Protein 4FZX (pdb70)

Foldseek 3Di:
DKEKDFQALDQQAWTQKIKIWDQDPLDTHDIIFGAQTPDHRHPVSCQQPDHNVSVPGHHLVVPVVVVPDDQEYEYAPVVRVCNHHDHPHQYDHLCLVCVLPPPQDRDLVLLVVVVFDFDADPPHDHNHTSRSNRSVSSSVSVSVSPPDDSVVSVSRD/DKEKFFQALDQQAWTQKIKIWDADPNDTHDIIFGAQTPDHRHPVSVQQPDHNVSVPGYHLVVPVCVVPDDQEYEYAPVVRVCNHHDHHHQYDHLLLCCVVPPPQDRDLVLLVVVVWDDDADPPGDPNHTRRSNVSVSRSVSVSVVVPDDRVVSVSRD

Organism: Escherichia coli (strain K12) (NCBI:txid83333)

GO terms:
  GO:0008408 3'-5' exonuclease activity (F, IDA)
  GO:0006298 mismatch repair (P, IDA)

Secondary structure (DSSP, 8-state):
-EEEEEEESSTT--EEEEEEEEEETTEEE---EE---SSPPPS----S------TTSPPHHHHGGGG---SEEEETTHHHHHHHS----EEEE--HHHHHSTT------HHHHTT----PPTT--TTSHHHHHHHHHHHHHH---S---S---TTT-/-EEEEEEESSTT--EEEEEEEEEETTEEE---EE-B-SSPPPS----S------TTSPBHHHHGGGG-S-SEEEETTHHHHHHHS----EEEE--HHHHHSTTS-----HHHHTT---PPPTT--TTSHHHHHHHHHHHHHH---S---S---TTT-

B-factor: mean 25.15, std 16.25, range [4.95, 95.32]

Structure (mmCIF, N/CA/C/O backbone):
data_4FZX
#
_entry.id   4FZX
#
_cell.length_a   33.475
_cell.length_b   107.927
_cell.length_c   117.124
_cell.angle_alpha   90.00
_cell.angle_beta   90.00
_cell.angle_gamma   90.00
#
_symmetry.space_group_name_H-M   'P 21 21 21'
#
loop_
_entity.id
_entity.type
_entity.pdbx_description
1 polymer "DNA (5'-D(P*GP*TP*CP*AP*TP*TP*GP*TP*GP*GP*AP*TP*CP*CP*GP*AP*G)-3')"
2 polymer "DNA (5'-D(P*CP*GP*GP*AP*TP*CP*CP*AP*CP*AP*AP*TP*GP*AP*CP*CP*T)-3')"
3 polymer 'Exodeoxyribonuclease 10'
4 non-polymer 'SODIUM ION'
5 water water
#
loop_
_atom_site.group_PDB
_atom_site.id
_atom_site.type_symbol
_atom_site.label_atom_id
_atom_site.label_alt_id
_atom_site.label_comp_id
_atom_site.label_asym_id
_atom_site.label_entity_id
_atom_site.label_seq_id
_atom_site.pdbx_PDB_ins_code
_atom_site.Cartn_x
_atom_site.Cartn_y
_atom_site.Cartn_z
_atom_site.occupancy
_atom_site.B_iso_or_equiv
_atom_site.auth_seq_id
_atom_site.auth_comp_id
_atom_site.auth_asym_id
_atom_site.auth_atom_id
_atom_site.pdbx_PDB_model_num
ATOM 706 N N . LEU C 3 2 ? -22.624 13.867 -21.544 1.00 20.86 2 LEU C N 1
ATOM 707 C CA . LEU C 3 2 ? -21.842 14.162 -20.361 1.00 18.23 2 LEU C CA 1
ATOM 708 C C . LEU C 3 2 ? -20.991 15.396 -20.598 1.00 16.40 2 LEU C C 1
ATOM 709 O O . LEU C 3 2 ? -20.386 15.549 -21.662 1.00 16.61 2 LEU C O 1
ATOM 714 N N . ARG C 3 3 ? -21.020 16.319 -19.651 1.00 13.01 3 ARG C N 1
ATOM 715 C CA . ARG C 3 3 ? -20.215 17.518 -19.767 1.00 12.84 3 ARG C CA 1
ATOM 716 C C . ARG C 3 3 ? -18.928 17.386 -18.951 1.00 11.99 3 ARG C C 1
ATOM 717 O O . ARG C 3 3 ? -18.970 17.226 -17.737 1.00 10.10 3 ARG C O 1
ATOM 725 N N . ILE C 3 4 ? -17.799 17.355 -19.647 1.00 10.53 4 ILE C N 1
ATOM 726 C CA . ILE C 3 4 ? -16.514 17.266 -18.990 1.00 12.12 4 ILE C CA 1
ATOM 727 C C . ILE C 3 4 ? -16.098 18.671 -18.611 1.00 12.45 4 ILE C C 1
ATOM 728 O O . ILE C 3 4 ? -16.226 19.585 -19.419 1.00 12.71 4 ILE C O 1
ATOM 733 N N . ILE C 3 5 ? -15.676 18.841 -17.357 1.00 13.19 5 ILE C N 1
ATOM 734 C CA . ILE C 3 5 ? -15.298 20.144 -16.804 1.00 14.26 5 ILE C CA 1
ATOM 735 C C . ILE C 3 5 ? -13.848 20.097 -16.325 1.00 13.82 5 ILE C C 1
ATOM 736 O O . ILE C 3 5 ? -13.420 19.117 -15.713 1.00 11.31 5 ILE C O 1
ATOM 741 N N . ASP C 3 6 ? -13.118 21.188 -16.540 1.00 14.23 6 ASP C N 1
ATOM 742 C CA . ASP C 3 6 ? -11.840 21.388 -15.871 1.00 14.48 6 ASP C CA 1
ATOM 743 C C . ASP C 3 6 ? -11.661 22.833 -15.435 1.00 15.04 6 ASP C C 1
ATOM 744 O O . ASP C 3 6 ? -12.127 23.759 -16.100 1.00 14.54 6 ASP C O 1
ATOM 749 N N . THR C 3 7 ? -10.895 23.001 -14.362 1.00 14.28 7 THR C N 1
ATOM 750 C CA . THR C 3 7 ? -10.705 24.277 -13.695 1.00 15.07 7 THR C CA 1
ATOM 751 C C . THR C 3 7 ? -9.213 24.404 -13.340 1.00 12.72 7 THR C C 1
ATOM 752 O O . THR C 3 7 ? -8.663 23.545 -12.683 1.00 13.28 7 THR C O 1
ATOM 756 N N . GLU C 3 8 ? -8.562 25.471 -13.767 1.00 11.55 8 GLU C N 1
ATOM 757 C CA . GLU C 3 8 ? -7.265 25.814 -13.204 1.00 10.79 8 GLU C CA 1
ATOM 758 C C . GLU C 3 8 ? -7.446 26.922 -12.171 1.00 9.96 8 GLU C C 1
ATOM 759 O O . GLU C 3 8 ? -8.317 27.773 -12.322 1.00 9.96 8 GLU C O 1
ATOM 765 N N . THR C 3 9 ? -6.619 26.895 -11.127 1.00 9.03 9 THR C N 1
ATOM 766 C CA . THR C 3 9 ? -6.886 27.609 -9.882 1.00 7.98 9 THR C CA 1
ATOM 767 C C . THR C 3 9 ? -5.638 28.330 -9.367 1.00 8.88 9 THR C C 1
ATOM 768 O O . THR C 3 9 ? -4.529 28.123 -9.853 1.00 7.94 9 THR C O 1
ATOM 772 N N . CYS C 3 10 ? -5.833 29.181 -8.372 1.00 9.97 10 CYS C N 1
ATOM 773 C CA . CYS C 3 10 ? -4.734 29.856 -7.705 1.00 10.65 10 CYS C CA 1
ATOM 774 C C . CYS C 3 10 ? -3.938 28.927 -6.809 1.00 10.99 10 CYS C C 1
ATOM 775 O O . CYS C 3 10 ? -2.909 29.309 -6.267 1.00 13.25 10 CYS C O 1
ATOM 778 N N . GLY C 3 11 ? -4.414 27.707 -6.642 1.00 12.48 11 GLY C N 1
ATOM 779 C CA . GLY C 3 11 ? -3.816 26.786 -5.684 1.00 11.38 11 GLY C CA 1
ATOM 780 C C . GLY C 3 11 ? -4.865 25.790 -5.257 1.00 12.16 11 GLY C C 1
ATOM 781 O O . GLY C 3 11 ? -5.939 25.727 -5.843 1.00 12.00 11 GLY C O 1
ATOM 782 N N . LEU C 3 12 ? -4.542 24.988 -4.253 1.00 13.03 12 LEU C N 1
ATOM 783 C CA . LEU C 3 12 ? -5.327 23.814 -3.938 1.00 14.64 12 LEU C CA 1
ATOM 784 C C . LEU C 3 12 ? -6.533 24.141 -3.074 1.00 15.54 12 LEU C C 1
ATOM 785 O O . LEU C 3 12 ? -7.474 23.348 -2.997 1.00 16.52 12 LEU C O 1
ATOM 790 N N . GLN C 3 13 ? -6.523 25.327 -2.465 1.00 16.03 13 GLN C N 1
ATOM 791 C CA . GLN C 3 13 ? -7.699 25.837 -1.771 1.00 17.66 13 GLN C CA 1
ATOM 792 C C . GLN C 3 13 ? -8.708 26.543 -2.684 1.00 16.71 13 GLN C C 1
ATOM 793 O O . GLN C 3 13 ? -9.818 26.849 -2.261 1.00 15.43 13 GLN C O 1
ATOM 799 N N . GLY C 3 14 ? -8.332 26.789 -3.935 1.00 15.21 14 GLY C N 1
ATOM 800 C CA . GLY C 3 14 ? -9.258 27.412 -4.885 1.00 14.20 14 GLY C CA 1
ATOM 801 C C . GLY C 3 14 ? -8.841 28.787 -5.390 1.00 14.04 14 GLY C C 1
ATOM 802 O O . GLY C 3 14 ? -7.648 29.127 -5.423 1.00 12.89 14 GLY C O 1
ATOM 803 N N . GLY C 3 15 ? -9.830 29.578 -5.803 1.00 13.06 15 GLY C N 1
ATOM 804 C CA . GLY C 3 15 ? -9.576 30.726 -6.666 1.00 12.00 15 GLY C CA 1
ATOM 805 C C . GLY C 3 15 ? -9.404 30.281 -8.110 1.00 11.41 15 GLY C C 1
ATOM 806 O O . GLY C 3 15 ? -8.518 29.493 -8.421 1.00 12.09 15 GLY C O 1
ATOM 807 N N . ILE C 3 16 ? -10.261 30.782 -8.987 1.00 10.48 16 ILE C N 1
ATOM 808 C CA . ILE C 3 16 ? -10.391 30.245 -10.330 1.00 10.40 16 ILE C CA 1
ATOM 809 C C . ILE C 3 16 ? -9.749 31.189 -11.320 1.00 10.81 16 ILE C C 1
ATOM 810 O O . ILE C 3 16 ? -10.064 32.390 -11.327 1.00 9.91 16 ILE C O 1
ATOM 815 N N . VAL C 3 17 ? -8.858 30.659 -12.159 1.00 8.54 17 VAL C N 1
ATOM 816 C CA . VAL C 3 17 ? -8.229 31.470 -13.201 1.00 8.03 17 VAL C CA 1
ATOM 817 C C . VAL C 3 17 ? -8.633 31.026 -14.591 1.00 8.49 17 VAL C C 1
ATOM 818 O O . VAL C 3 17 ? -8.525 31.795 -15.549 1.00 9.72 17 VAL C O 1
ATOM 822 N N . GLU C 3 18 ? -9.121 29.794 -14.702 1.00 8.08 18 GLU C N 1
ATOM 823 C CA . GLU C 3 18 ? -9.651 29.298 -15.968 1.00 8.14 18 GLU C CA 1
ATOM 824 C C . GLU C 3 18 ? -10.693 28.199 -15.727 1.00 8.37 18 GLU C C 1
ATOM 825 O O . GLU C 3 18 ? -10.537 27.361 -14.850 1.00 7.83 18 GLU C O 1
ATOM 831 N N . ILE C 3 19 ? -11.708 28.156 -16.576 1.00 9.31 19 ILE C N 1
ATOM 832 C CA . ILE C 3 19 ? -12.608 27.024 -16.611 1.00 10.29 19 ILE C CA 1
ATOM 833 C C . ILE C 3 19 ? -12.906 26.674 -18.061 1.00 11.45 19 ILE C C 1
ATOM 834 O O . ILE C 3 19 ? -12.859 27.545 -18.956 1.00 13.38 19 ILE C O 1
ATOM 839 N N . ALA C 3 20 ? -13.242 25.414 -18.294 1.00 11.08 20 ALA C N 1
ATOM 840 C CA . ALA C 3 20 ? -13.540 24.941 -19.639 1.00 10.44 20 ALA C CA 1
ATOM 841 C C . ALA C 3 20 ? -14.398 23.684 -19.569 1.00 10.91 20 ALA C C 1
ATOM 842 O O . ALA C 3 20 ? -14.453 23.022 -18.521 1.00 8.50 20 ALA C O 1
ATOM 844 N N . SER C 3 21 ? -15.036 23.338 -20.690 1.00 10.00 21 SER C N 1
ATOM 845 C CA . SER C 3 21 ? -15.748 22.067 -20.805 1.00 11.59 21 SER C CA 1
ATOM 846 C C . SER C 3 21 ? -15.850 21.562 -22.248 1.00 12.06 21 SER C C 1
ATOM 847 O O . SER C 3 21 ? -15.765 22.336 -23.203 1.00 12.55 21 SER C O 1
ATOM 850 N N . VAL C 3 22 ? -16.046 20.254 -22.392 1.00 12.62 22 VAL C N 1
ATOM 851 C CA . VAL C 3 22 ? -16.526 19.688 -23.639 1.00 1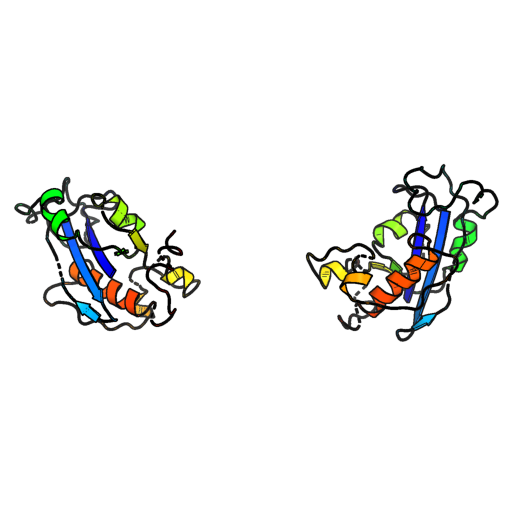1.54 22 VAL C CA 1
ATOM 852 C C . VAL C 3 22 ? -17.671 18.736 -23.332 1.00 12.38 22 VAL C C 1
ATOM 853 O O . VAL C 3 22 ? -17.843 18.296 -22.184 1.00 11.66 22 VAL C O 1
ATOM 857 N N . ASP C 3 23 ? -18.458 18.410 -24.350 1.00 12.28 23 ASP C N 1
ATOM 858 C CA . ASP C 3 23 ? -19.532 17.448 -24.164 1.00 13.11 23 ASP C CA 1
ATOM 859 C C . ASP C 3 23 ? -19.171 16.174 -24.889 1.00 13.42 23 ASP C C 1
ATOM 860 O O . ASP C 3 23 ? -18.579 16.209 -25.980 1.00 12.98 23 ASP C O 1
ATOM 865 N N . VAL C 3 24 ? -19.461 15.044 -24.258 1.00 15.01 24 VAL C N 1
ATOM 866 C CA . VAL C 3 24 ? -19.355 13.755 -24.924 1.00 16.43 24 VAL C CA 1
ATOM 867 C C . VAL C 3 24 ? -20.752 13.249 -25.265 1.00 18.10 24 VAL C C 1
ATOM 868 O O . VAL C 3 24 ? -21.596 13.097 -24.387 1.00 19.22 24 VAL C O 1
ATOM 872 N N . ILE C 3 25 ? -21.017 13.123 -26.560 1.00 21.02 25 ILE C N 1
ATOM 873 C CA . ILE C 3 25 ? -22.313 12.668 -27.074 1.00 22.68 25 ILE C CA 1
ATOM 874 C C . ILE C 3 25 ? -22.026 11.570 -28.099 1.00 23.64 25 ILE C C 1
ATOM 875 O O . ILE C 3 25 ? -21.353 11.817 -29.092 1.00 23.23 25 ILE C O 1
ATOM 880 N N . ASP C 3 26 ? -22.491 10.352 -27.830 1.00 24.89 26 ASP C N 1
ATOM 881 C CA . ASP C 3 26 ? -22.386 9.269 -28.805 1.00 26.56 26 ASP C CA 1
ATOM 882 C C . ASP C 3 26 ? -20.933 9.029 -29.167 1.00 25.77 26 ASP C C 1
ATOM 883 O O . ASP C 3 26 ? -20.581 8.923 -30.343 1.00 26.22 26 ASP C O 1
ATOM 888 N N . GLY C 3 27 ? -20.082 9.002 -28.147 1.00 24.82 27 GLY C N 1
ATOM 889 C CA . GLY C 3 27 ? -18.662 8.736 -28.324 1.00 24.14 27 GLY C CA 1
ATOM 890 C C . GLY C 3 27 ? -17.888 9.808 -29.075 1.00 24.03 27 GLY C C 1
ATOM 891 O O . GLY C 3 27 ? -16.734 9.596 -29.451 1.00 24.58 27 GLY C O 1
ATOM 892 N N . LYS C 3 28 ? -18.493 10.978 -29.250 1.00 23.51 28 LYS C N 1
ATOM 893 C CA . LYS C 3 28 ? -17.802 12.099 -29.882 1.00 23.12 28 LYS C CA 1
ATOM 894 C C . LYS C 3 28 ? -17.679 13.280 -28.945 1.00 21.32 28 LYS C C 1
ATOM 895 O O . LYS C 3 28 ? -18.512 13.462 -28.067 1.00 20.25 28 LYS C O 1
ATOM 901 N N . ILE C 3 29 ? -16.642 14.091 -29.156 1.00 20.78 29 ILE C N 1
ATOM 902 C CA . ILE C 3 29 ? -16.404 15.300 -28.362 1.00 19.28 29 ILE C CA 1
ATOM 903 C C . ILE C 3 29 ? -16.789 16.569 -29.097 1.00 19.17 29 ILE C C 1
ATOM 904 O O . ILE C 3 29 ? -16.197 16.900 -30.116 1.00 21.33 29 ILE C O 1
ATOM 909 N N . VAL C 3 30 ? -17.704 17.338 -28.514 1.00 17.76 30 VAL C N 1
ATOM 910 C CA . VAL C 3 30 ? -18.286 18.482 -29.195 1.00 15.80 30 VAL C CA 1
ATOM 911 C C . VAL C 3 30 ? -18.538 19.629 -28.220 1.00 15.16 30 VAL C C 1
ATOM 912 O O . VAL C 3 30 ? -18.394 19.460 -27.005 1.00 14.71 30 VAL C O 1
ATOM 916 N N . ASN C 3 31 ? -18.865 20.801 -28.761 1.00 13.78 31 ASN C N 1
ATOM 917 C CA . ASN C 3 31 ? -19.319 21.939 -27.951 1.00 14.11 31 ASN C CA 1
ATOM 918 C C . ASN C 3 31 ? -18.259 22.408 -26.939 1.00 12.97 31 ASN C C 1
ATOM 919 O O . ASN C 3 31 ? -18.545 22.548 -25.756 1.00 13.37 31 ASN C O 1
ATOM 924 N N . PRO C 3 32 ? -17.048 22.704 -27.422 1.00 12.84 32 PRO C N 1
ATOM 925 C CA . PRO C 3 32 ? -15.985 23.262 -26.571 1.00 13.33 32 PRO C CA 1
ATOM 926 C C . PRO C 3 32 ? -16.303 24.667 -26.042 1.00 13.22 32 PRO C C 1
ATOM 927 O O . PRO C 3 32 ? -16.828 25.505 -26.761 1.00 13.45 32 PRO C O 1
ATOM 939 N N . SER C 3 34 ? -14.420 27.637 -23.144 1.00 11.22 34 SER C N 1
ATOM 940 C CA . SER C 3 34 ? -13.442 28.000 -22.120 1.00 11.34 34 SER C CA 1
ATOM 941 C C . SER C 3 34 ? -13.508 29.466 -21.786 1.00 10.70 34 SER C C 1
ATOM 942 O O . SER C 3 34 ? -13.819 30.306 -22.639 1.00 9.99 34 SER C O 1
ATOM 945 N N . HIS C 3 35 ? -13.203 29.779 -20.540 1.00 8.90 35 HIS C N 1
ATOM 946 C CA . HIS C 3 35 ? -13.061 31.160 -20.139 1.00 10.05 35 HIS C CA 1
ATOM 947 C C . HIS C 3 35 ? -11.854 31.260 -19.234 1.00 11.30 35 HIS C C 1
ATOM 948 O O . HIS C 3 35 ? -11.727 30.476 -18.266 1.00 11.31 35 HIS C O 1
ATOM 955 N N . LEU C 3 36 ? -11.039 32.289 -19.468 1.00 8.97 36 LEU C N 1
ATOM 956 C CA . LEU C 3 36 ? -10.163 32.787 -18.427 1.00 9.54 36 LEU C CA 1
ATOM 957 C C . LEU C 3 36 ? -10.976 33.589 -17.428 1.00 9.54 36 LEU C C 1
ATOM 958 O O . LEU C 3 36 ? -11.894 34.320 -17.807 1.00 9.85 36 LEU C O 1
ATOM 963 N N . VAL C 3 37 ? -10.559 33.539 -16.173 1.00 9.11 37 VAL C N 1
ATOM 964 C CA . VAL C 3 37 ? -11.373 34.021 -15.089 1.00 10.68 37 VAL C CA 1
ATOM 965 C C . VAL C 3 37 ? -10.518 34.828 -14.116 1.00 11.94 37 VAL C C 1
ATOM 966 O O . VAL C 3 37 ? -9.390 34.432 -13.793 1.00 11.19 37 VAL C O 1
ATOM 970 N N . ARG C 3 38 ? -11.062 35.949 -13.650 1.00 10.98 38 ARG C N 1
ATOM 971 C CA . ARG C 3 38 ? -10.420 36.729 -12.608 1.00 13.33 38 ARG C CA 1
ATOM 972 C C . ARG C 3 38 ? -10.626 36.088 -11.234 1.00 13.38 38 ARG C C 1
ATOM 973 O O . ARG C 3 38 ? -11.740 35.928 -10.792 1.00 14.96 38 ARG C O 1
ATOM 981 N N . PRO C 3 39 ? -9.538 35.716 -10.558 1.00 14.26 39 PRO C N 1
ATOM 982 C CA . PRO C 3 39 ? -9.700 34.934 -9.336 1.00 14.62 39 PRO C CA 1
ATOM 983 C C . PRO C 3 39 ? -10.037 35.810 -8.125 1.00 15.38 39 PRO C C 1
ATOM 984 O O . PRO C 3 39 ? -9.828 37.013 -8.159 1.00 14.20 39 PRO C O 1
ATOM 988 N N . ASP C 3 40 ? -10.535 35.193 -7.057 1.00 17.00 40 ASP C N 1
ATOM 989 C CA . ASP C 3 40 ? -10.916 35.924 -5.858 1.00 18.57 40 ASP C CA 1
ATOM 990 C C . ASP C 3 40 ? -9.699 36.150 -4.947 1.00 19.29 40 ASP C C 1
ATOM 991 O O . ASP C 3 40 ? -9.838 36.597 -3.811 1.00 20.68 40 ASP C O 1
ATOM 996 N N . ARG C 3 41 ? -8.515 35.806 -5.441 1.00 18.90 41 ARG C N 1
ATOM 997 C CA . ARG C 3 41 ? -7.318 35.807 -4.615 1.00 18.87 41 ARG C CA 1
ATOM 998 C C . ARG C 3 41 ? -6.084 35.742 -5.503 1.00 18.86 41 ARG C C 1
ATOM 999 O O . ARG C 3 41 ? -6.196 35.435 -6.689 1.00 19.18 41 ARG C O 1
ATOM 1007 N N . PRO C 3 42 ? -4.897 36.017 -4.930 1.00 18.28 42 PRO C N 1
ATOM 1008 C CA . PRO C 3 42 ? -3.677 35.998 -5.734 1.00 17.30 42 PRO C CA 1
ATOM 1009 C C . PRO C 3 42 ? -3.355 34.590 -6.232 1.00 16.84 42 PRO C C 1
ATOM 1010 O O . PRO C 3 42 ? -3.623 33.609 -5.542 1.00 16.90 42 PRO C O 1
ATOM 1014 N N . ILE C 3 43 ? -2.756 34.499 -7.414 1.00 15.73 43 ILE C N 1
ATOM 1015 C CA . ILE C 3 43 ? -2.280 33.226 -7.934 1.00 15.43 43 ILE C CA 1
ATOM 1016 C C . ILE C 3 43 ? -0.949 32.859 -7.268 1.00 16.24 43 ILE C C 1
ATOM 1017 O O . ILE C 3 43 ? 0.020 33.624 -7.340 1.00 17.04 43 ILE C O 1
ATOM 1022 N N . SER C 3 44 ? -0.884 31.672 -6.676 1.00 15.13 44 SER C N 1
ATOM 1023 C CA . SER C 3 44 ? 0.351 31.202 -6.048 1.00 15.36 44 SER C CA 1
ATOM 1024 C C . SER C 3 44 ? 1.392 30.793 -7.081 1.00 15.17 44 SER C C 1
ATOM 1025 O O . SER C 3 44 ? 1.052 30.292 -8.142 1.00 14.39 44 SER C O 1
ATOM 1028 N N . PRO C 3 45 ? 2.677 30.975 -6.754 1.00 16.87 45 PRO C N 1
ATOM 1029 C CA . PRO C 3 45 ? 3.731 30.640 -7.719 1.00 16.52 45 PRO C CA 1
ATOM 1030 C C . PRO C 3 45 ? 3.778 29.148 -8.038 1.00 16.87 45 PRO C C 1
ATOM 1031 O O . PRO C 3 45 ? 4.179 28.757 -9.132 1.00 17.66 45 PRO C O 1
ATOM 1035 N N . GLN C 3 46 ? 3.375 28.321 -7.082 1.00 16.89 46 GLN C N 1
ATOM 1036 C CA . GLN C 3 46 ? 3.290 26.899 -7.297 1.00 17.77 46 GLN C CA 1
ATOM 1037 C C . GLN C 3 46 ? 2.213 26.574 -8.349 1.00 16.88 46 GLN C C 1
ATOM 1038 O O . GLN C 3 46 ? 2.456 25.810 -9.273 1.00 16.95 46 GLN C O 1
ATOM 1044 N N . ALA C 3 47 ? 1.051 27.211 -8.239 1.00 15.08 47 ALA C N 1
ATOM 1045 C CA . ALA C 3 47 ? -0.018 27.054 -9.235 1.00 13.97 47 ALA C CA 1
ATOM 1046 C C . ALA C 3 47 ? 0.387 27.683 -10.577 1.00 12.51 47 ALA C C 1
ATOM 1047 O O . ALA C 3 47 ? 0.163 27.111 -11.645 1.00 11.25 47 ALA C O 1
ATOM 1057 N N . ALA C 3 49 ? 3.211 27.874 -11.821 1.00 12.55 49 ALA C N 1
ATOM 1058 C CA . ALA C 3 49 ? 4.253 27.074 -12.457 1.00 13.32 49 ALA C CA 1
ATOM 1059 C C . ALA C 3 49 ? 3.651 25.907 -13.206 1.00 13.41 49 ALA C C 1
ATOM 1060 O O . ALA C 3 49 ? 4.269 25.352 -14.130 1.00 14.32 49 ALA C O 1
ATOM 1062 N N . ILE C 3 50 ? 2.460 25.507 -12.768 1.00 12.44 50 ILE C N 1
ATOM 1063 C CA . ILE C 3 50 ? 1.721 24.434 -13.401 1.00 11.71 50 ILE C CA 1
ATOM 1064 C C . ILE C 3 50 ? 0.911 24.923 -14.617 1.00 12.42 50 ILE C C 1
ATOM 1065 O O . ILE C 3 50 ? 1.080 24.402 -15.713 1.00 12.79 50 ILE C O 1
ATOM 1070 N N . HIS C 3 51 ? 0.010 25.894 -14.419 1.00 11.56 51 HIS C N 1
ATOM 1071 C CA . HIS C 3 51 ? -0.898 26.285 -15.503 1.00 12.55 51 HIS C CA 1
ATOM 1072 C C . HIS C 3 51 ? -0.382 27.451 -16.344 1.00 12.63 51 HIS C C 1
ATOM 1073 O O . HIS C 3 51 ? -0.849 27.664 -17.460 1.00 13.17 51 HIS C O 1
ATOM 1080 N N . ARG C 3 52 ? 0.605 28.169 -15.811 1.00 12.88 52 ARG C N 1
ATOM 1081 C CA . ARG C 3 52 ? 1.290 29.241 -16.527 1.00 14.22 52 ARG C CA 1
ATOM 1082 C C . ARG C 3 52 ? 0.309 30.307 -16.979 1.00 14.75 52 ARG C C 1
ATOM 1083 O O . ARG C 3 52 ? 0.397 30.836 -18.095 1.00 15.39 52 ARG C O 1
ATOM 1091 N N . ILE C 3 53 ? -0.662 30.570 -16.118 1.00 13.48 53 ILE C N 1
ATOM 1092 C CA . ILE C 3 53 ? -1.529 31.701 -16.279 1.00 12.19 53 ILE C CA 1
ATOM 1093 C C . ILE C 3 53 ? -1.090 32.761 -15.300 1.00 12.31 53 ILE C C 1
ATOM 1094 O O . ILE C 3 53 ? -1.032 32.513 -14.092 1.00 11.14 53 ILE C O 1
ATOM 1099 N N . THR C 3 54 ? -0.731 33.925 -15.833 1.00 12.32 54 THR C N 1
ATOM 1100 C CA . THR C 3 54 ? -0.158 34.998 -15.044 1.00 12.42 54 THR C CA 1
ATOM 1101 C C . THR C 3 54 ? -1.289 35.904 -14.578 1.00 13.21 54 THR C C 1
ATOM 1102 O O . THR C 3 54 ? -2.403 35.790 -15.060 1.00 11.38 54 THR C O 1
ATOM 1106 N N . GLU C 3 55 ? -0.981 36.836 -13.673 1.00 14.48 55 GLU C N 1
ATOM 1107 C CA . GLU C 3 55 ? -1.988 37.756 -13.148 1.00 14.51 55 GLU C CA 1
ATOM 1108 C C . GLU C 3 55 ? -2.456 38.711 -14.242 1.00 14.24 55 GLU C C 1
ATOM 1109 O O . GLU C 3 55 ? -3.641 39.064 -14.305 1.00 14.14 55 GLU C O 1
ATOM 1115 N N . ALA C 3 56 ? -1.534 39.101 -15.124 1.00 12.25 56 ALA C N 1
ATOM 1116 C CA . ALA C 3 56 ? -1.878 39.993 -16.207 1.00 12.56 56 ALA C CA 1
ATOM 1117 C C . ALA C 3 56 ? -2.812 39.324 -17.216 1.00 13.24 56 ALA C C 1
ATOM 1118 O O . ALA C 3 56 ? -3.619 39.995 -17.859 1.00 13.01 56 ALA C O 1
ATOM 1128 N N . VAL C 3 58 ? -5.262 37.526 -16.554 1.00 15.68 58 VAL C N 1
ATOM 1129 C CA . VAL C 3 58 ? -6.621 37.416 -16.011 1.00 15.53 58 VAL C CA 1
ATOM 1130 C C . VAL C 3 58 ? -7.146 38.679 -15.324 1.00 16.78 58 VAL C C 1
ATOM 1131 O O . VAL C 3 58 ? -8.292 38.705 -14.862 1.00 16.88 58 VAL C O 1
ATOM 1135 N N . ALA C 3 59 ? -6.355 39.753 -15.377 1.00 18.17 59 ALA C N 1
ATOM 1136 C CA . ALA C 3 59 ? -6.625 40.984 -14.615 1.00 18.97 59 ALA C CA 1
ATOM 1137 C C . ALA C 3 59 ? -7.961 41.648 -14.939 1.00 19.97 59 ALA C C 1
ATOM 1138 O O . ALA C 3 59 ? -8.578 42.247 -14.069 1.00 20.85 59 ALA C O 1
ATOM 1140 N N . ASP C 3 60 ? -8.383 41.565 -16.196 1.00 21.36 60 ASP C N 1
ATOM 1141 C CA . ASP C 3 60 ? -9.596 42.246 -16.669 1.00 21.68 60 ASP C CA 1
ATOM 1142 C C . ASP C 3 60 ? -10.709 41.244 -17.040 1.00 20.54 60 ASP C C 1
ATOM 1143 O O . ASP C 3 60 ? -11.590 41.546 -17.840 1.00 21.44 60 ASP C O 1
ATOM 1148 N N . LYS C 3 61 ? -10.647 40.043 -16.489 1.00 18.90 61 LYS C N 1
ATOM 1149 C CA . LYS C 3 61 ? -11.554 38.988 -16.914 1.00 17.19 61 LYS C CA 1
ATOM 1150 C C . LYS C 3 61 ? -12.786 38.985 -16.036 1.00 15.49 61 LYS C C 1
ATOM 1151 O O . LYS C 3 61 ? -12.813 39.626 -15.004 1.00 14.42 61 LYS C O 1
ATOM 1157 N N . PRO C 3 62 ? -13.827 38.268 -16.455 1.00 15.57 62 PRO C N 1
ATOM 1158 C CA . PRO C 3 62 ? -15.008 38.182 -15.592 1.00 14.09 62 PRO C CA 1
ATOM 1159 C C . PRO C 3 62 ? -14.733 37.355 -14.322 1.00 14.38 62 PRO C C 1
ATOM 1160 O O . PRO C 3 62 ? -13.849 36.488 -14.327 1.00 13.33 62 PRO C O 1
ATOM 1164 N N . TRP C 3 63 ? -15.483 37.627 -13.248 1.00 13.24 63 TRP C N 1
ATOM 1165 C CA . TRP C 3 63 ? -15.466 36.774 -12.051 1.00 14.62 63 TRP C CA 1
ATOM 1166 C C . TRP C 3 63 ? -16.099 35.425 -12.351 1.00 13.78 63 TRP C C 1
ATOM 1167 O O . TRP C 3 63 ? -16.839 35.301 -13.325 1.00 15.52 63 TRP C O 1
ATOM 1178 N N . ILE C 3 64 ? -15.811 34.418 -11.527 1.00 12.48 64 ILE C N 1
ATOM 1179 C CA . ILE C 3 64 ? -16.365 33.080 -11.748 1.00 12.59 64 ILE C CA 1
ATOM 1180 C C . ILE C 3 64 ? -17.904 33.087 -11.792 1.00 14.50 64 ILE C C 1
ATOM 1181 O O . ILE C 3 64 ? -18.507 32.405 -12.624 1.00 15.11 64 ILE C O 1
ATOM 1186 N N . GLU C 3 65 ? -18.516 33.882 -10.913 1.00 14.67 65 GLU C N 1
ATOM 1187 C CA . GLU C 3 65 ? -19.973 34.024 -10.845 1.00 17.02 65 GLU C CA 1
ATOM 1188 C C . GLU C 3 65 ? -20.568 34.469 -12.179 1.00 16.56 65 GLU C C 1
ATOM 1189 O O . GLU C 3 65 ? -21.657 34.041 -12.555 1.00 17.64 65 GLU C O 1
ATOM 1195 N N . ASP C 3 66 ? -19.829 35.313 -12.892 1.00 17.28 66 ASP C N 1
ATOM 1196 C CA . ASP C 3 66 ? -20.277 35.908 -14.144 1.00 17.33 66 ASP C CA 1
ATOM 1197 C C . ASP C 3 66 ? -20.272 34.871 -15.260 1.00 17.29 66 ASP C C 1
ATOM 1198 O O . ASP C 3 66 ? -20.958 35.023 -16.266 1.00 17.49 66 ASP C O 1
ATOM 1203 N N . VAL C 3 67 ? -19.471 33.830 -15.086 1.00 16.31 67 VAL C N 1
ATOM 1204 C CA . VAL C 3 67 ? -19.065 32.970 -16.194 1.00 16.16 67 VAL C CA 1
ATOM 1205 C C . VAL C 3 67 ? -19.680 31.582 -16.010 1.00 14.14 67 VAL C C 1
ATOM 1206 O O . VAL C 3 67 ? -20.115 30.938 -16.973 1.00 13.62 67 VAL C O 1
ATOM 1210 N N . ILE C 3 68 ? -19.871 31.202 -14.753 1.00 14.04 68 ILE C N 1
ATOM 1211 C CA . ILE C 3 68 ? -20.363 29.858 -14.436 1.00 13.94 68 ILE C CA 1
ATOM 1212 C C . ILE C 3 68 ? -21.719 29.487 -15.064 1.00 14.19 68 ILE C C 1
ATOM 1213 O O . ILE C 3 68 ? -21.900 28.344 -15.494 1.00 14.19 68 ILE C O 1
ATOM 1218 N N . PRO C 3 69 ? -22.633 30.469 -15.223 1.00 14.35 69 PRO C N 1
ATOM 1219 C CA . PRO C 3 69 ? -23.943 30.078 -15.774 1.00 15.71 69 PRO C CA 1
ATOM 1220 C C . PRO C 3 69 ? -23.885 29.512 -17.191 1.00 15.07 69 PRO C C 1
ATOM 1221 O O . PRO C 3 69 ? -24.733 28.709 -17.552 1.00 16.32 69 PRO C O 1
ATOM 1225 N N . HIS C 3 70 ? -22.830 29.824 -17.938 1.00 14.77 70 HIS C N 1
ATOM 1226 C CA . HIS C 3 70 ? -22.664 29.290 -19.301 1.00 13.77 70 HIS C CA 1
ATOM 1227 C C . HIS C 3 70 ? -22.416 27.796 -19.331 1.00 12.87 70 HIS C C 1
ATOM 1228 O O . HIS C 3 70 ? -22.610 27.145 -20.356 1.00 12.70 70 HIS C O 1
ATOM 1235 N N . TYR C 3 71 ? -22.039 27.253 -18.184 1.00 13.33 71 TYR C N 1
ATOM 1236 C CA . TYR C 3 71 ? -21.752 25.834 -18.038 1.00 13.33 71 TYR C CA 1
ATOM 1237 C C . TYR C 3 71 ? -22.940 25.038 -17.492 1.00 13.79 71 TYR C C 1
ATOM 1238 O O . TYR C 3 71 ? -22.911 23.790 -17.496 1.00 14.20 71 TYR C O 1
ATOM 1247 N N . TYR C 3 72 ? -24.000 25.740 -17.075 1.00 12.12 72 TYR C N 1
ATOM 1248 C CA . TYR C 3 72 ? -25.280 25.075 -16.748 1.00 13.24 72 TYR C CA 1
ATOM 1249 C C . TYR C 3 72 ? -25.845 24.337 -17.951 1.00 14.07 72 TYR C C 1
ATOM 1250 O O . TYR C 3 72 ? -25.477 24.615 -19.101 1.00 15.01 72 TYR C O 1
ATOM 1259 N N . GLY C 3 73 ? -26.703 23.360 -17.686 1.00 16.17 73 GLY C N 1
ATOM 1260 C CA . GLY C 3 73 ? -27.503 22.736 -18.755 1.00 16.52 73 GLY C CA 1
ATOM 1261 C C . GLY C 3 73 ? -27.199 21.269 -19.005 1.00 17.91 73 GLY C C 1
ATOM 1262 O O . GLY C 3 73 ? -27.510 20.750 -20.082 1.00 18.88 73 GLY C O 1
ATOM 1263 N N . SER C 3 74 ? -26.551 20.608 -18.036 1.00 16.83 74 SER C N 1
ATOM 1264 C CA . SER C 3 74 ? -26.217 19.189 -18.157 1.00 15.34 74 SER C CA 1
ATOM 1265 C C . SER C 3 74 ? -26.713 18.413 -16.938 1.00 15.78 74 SER C C 1
ATOM 1266 O O . SER C 3 74 ? -26.672 18.918 -15.808 1.00 16.02 74 SER C O 1
ATOM 1269 N N . GLU C 3 75 ? -27.119 17.166 -17.147 1.00 15.07 75 GLU C N 1
ATOM 1270 C CA . GLU C 3 75 ? -27.433 16.274 -16.026 1.00 17.13 75 GLU C CA 1
ATOM 1271 C C . GLU C 3 75 ? -26.167 15.704 -15.351 1.00 15.91 75 GLU C C 1
ATOM 1272 O O . GLU C 3 75 ? -26.174 15.369 -14.150 1.00 13.46 75 GLU C O 1
ATOM 1278 N N . TRP C 3 76 ? -25.086 15.627 -16.128 1.00 14.69 76 TRP C N 1
ATOM 1279 C CA . TRP C 3 76 ? -23.859 14.959 -15.713 1.00 15.09 76 TRP C CA 1
ATOM 1280 C C . TRP C 3 76 ? -22.644 15.862 -15.904 1.00 15.53 76 TRP C C 1
ATOM 1281 O O . TRP C 3 76 ? -22.376 16.346 -17.008 1.00 15.17 76 TRP C O 1
ATOM 1292 N N . TYR C 3 77 ? -21.917 16.099 -14.824 1.00 15.29 77 TYR C N 1
ATOM 1293 C CA . TYR C 3 77 ? -20.634 16.784 -14.923 1.00 13.81 77 TYR C CA 1
ATOM 1294 C C . TYR C 3 77 ? -19.530 15.807 -14.585 1.00 13.75 77 TYR C C 1
ATOM 1295 O O . TYR C 3 77 ? -19.643 15.040 -13.613 1.00 13.11 77 TYR C O 1
ATOM 1304 N N . VAL C 3 78 ? -18.512 15.776 -15.437 1.00 11.30 78 VAL C N 1
ATOM 1305 C CA . VAL C 3 78 ? -17.445 14.792 -15.332 1.00 10.49 78 VAL C CA 1
ATOM 1306 C C . VAL C 3 78 ? -16.129 15.551 -15.090 1.00 11.40 78 VAL C C 1
ATOM 1307 O O . VAL C 3 78 ? -15.854 16.562 -15.743 1.00 11.91 78 VAL C O 1
ATOM 1311 N N . ALA C 3 79 ? -15.337 15.089 -14.136 1.00 9.84 79 ALA C N 1
ATOM 1312 C CA . ALA C 3 79 ? -14.046 15.700 -13.893 1.00 9.66 79 ALA C CA 1
ATOM 1313 C C . ALA C 3 79 ? -13.081 14.657 -13.397 1.00 9.94 79 ALA C C 1
ATOM 1314 O O . ALA C 3 79 ? -13.496 13.643 -12.844 1.00 9.61 79 ALA C O 1
ATOM 1316 N N . HIS C 3 80 ? -11.786 14.887 -13.621 1.00 10.45 80 HIS C N 1
ATOM 1317 C CA . HIS C 3 80 ? -10.778 13.984 -13.102 1.00 11.31 80 HIS C CA 1
ATOM 1318 C C . HIS C 3 80 ? -10.392 14.344 -11.675 1.00 11.92 80 HIS C C 1
ATOM 1319 O O . HIS C 3 80 ? -9.718 15.339 -11.438 1.00 12.43 80 HIS C O 1
ATOM 1326 N N . ASN C 3 81 ? -10.800 13.509 -10.727 1.00 13.74 81 ASN C N 1
ATOM 1327 C CA . ASN C 3 81 ? -10.890 13.914 -9.312 1.00 14.52 81 ASN C CA 1
ATOM 1328 C C . ASN C 3 81 ? -11.934 15.002 -9.070 1.00 14.56 81 ASN C C 1
ATOM 1329 O O . ASN C 3 81 ? -11.602 16.127 -8.685 1.00 14.79 81 ASN C O 1
ATOM 1334 N N . ALA C 3 82 ? -13.192 14.650 -9.308 1.00 14.27 82 ALA C N 1
ATOM 1335 C CA . ALA C 3 82 ? -14.299 15.604 -9.326 1.00 13.93 82 ALA C CA 1
ATOM 1336 C C . ALA C 3 82 ? -14.520 16.245 -7.950 1.00 14.05 82 ALA C C 1
ATOM 1337 O O . ALA C 3 82 ? -15.062 17.327 -7.848 1.00 14.41 82 ALA C O 1
ATOM 1339 N N . SER C 3 83 ? -14.157 15.521 -6.903 1.00 15.05 83 SER C N 1
ATOM 1340 C CA . SER C 3 83 ? -13.996 16.066 -5.548 1.00 15.92 83 SER C CA 1
ATOM 1341 C C . SER C 3 83 ? -13.417 17.483 -5.555 1.00 14.79 83 SER C C 1
ATOM 1342 O O . SER C 3 83 ? -13.890 18.381 -4.841 1.00 14.40 83 SER C O 1
ATOM 1345 N N . PHE C 3 84 ? -12.336 17.656 -6.301 1.00 12.41 84 PHE C N 1
ATOM 1346 C CA . PHE C 3 84 ? -11.656 18.938 -6.365 1.00 12.33 84 PHE C CA 1
ATOM 1347 C C . PHE C 3 84 ? -12.497 20.029 -7.048 1.00 11.60 84 PHE C C 1
ATOM 1348 O O . PHE C 3 84 ? -12.806 21.041 -6.431 1.00 11.35 84 PHE C O 1
ATOM 1356 N N . ASP C 3 85 ? -12.925 19.800 -8.288 1.00 12.85 85 ASP C N 1
ATOM 1357 C CA . ASP C 3 85 ? -13.698 20.831 -9.015 1.00 14.92 85 ASP C CA 1
ATOM 1358 C C . ASP C 3 85 ? -15.025 21.177 -8.333 1.00 15.11 85 ASP C C 1
ATOM 1359 O O . ASP C 3 85 ? -15.405 22.349 -8.256 1.00 14.10 85 ASP C O 1
ATOM 1364 N N . ARG C 3 86 ? -15.697 20.159 -7.802 1.00 15.25 86 ARG C N 1
ATOM 1365 C CA . ARG C 3 86 ? -16.948 20.364 -7.084 1.00 17.13 86 ARG C CA 1
ATOM 1366 C C . ARG C 3 86 ? -16.742 21.322 -5.906 1.00 15.90 86 ARG C C 1
ATOM 1367 O O . ARG C 3 86 ? -17.494 22.264 -5.734 1.00 16.65 86 ARG C O 1
ATOM 1375 N N . ARG C 3 87 ? -15.648 21.142 -5.177 1.00 15.38 87 ARG C N 1
ATOM 1376 C CA . ARG C 3 87 ? -15.319 22.023 -4.058 1.00 15.73 87 ARG C CA 1
ATOM 1377 C C . ARG C 3 87 ? -14.992 23.458 -4.469 1.00 15.32 87 ARG C C 1
ATOM 1378 O O . ARG C 3 87 ? -15.398 24.409 -3.801 1.00 14.73 87 ARG C 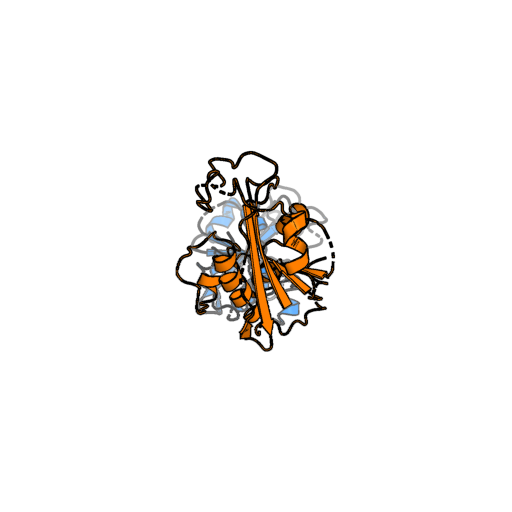O 1
ATOM 1386 N N . VAL C 3 88 ? -14.202 23.624 -5.525 1.00 14.97 88 VAL C N 1
ATOM 1387 C CA . VAL C 3 88 ? -13.655 24.949 -5.820 1.00 13.28 88 VAL C CA 1
ATOM 1388 C C . VAL C 3 88 ? -14.597 25.775 -6.703 1.00 14.18 88 VAL C C 1
ATOM 1389 O O . VAL C 3 88 ? -14.487 26.991 -6.772 1.00 14.79 88 VAL C O 1
ATOM 1393 N N . LEU C 3 89 ? -15.529 25.100 -7.361 1.00 15.02 89 LEU C N 1
ATOM 1394 C CA . LEU C 3 89 ? -16.516 25.758 -8.203 1.00 16.58 89 LEU C CA 1
ATOM 1395 C C . LEU C 3 89 ? -17.762 26.099 -7.377 1.00 17.75 89 LEU C C 1
ATOM 1396 O O . LEU C 3 89 ? -18.053 25.422 -6.385 1.00 18.05 89 LEU C O 1
ATOM 1401 N N . PRO C 3 90 ? -18.543 27.101 -7.831 1.00 19.48 90 PRO C N 1
ATOM 1402 C CA . PRO C 3 90 ? -19.922 27.281 -7.332 1.00 19.92 90 PRO C CA 1
ATOM 1403 C C . PRO C 3 90 ? -20.763 26.036 -7.587 1.00 20.80 90 PRO C C 1
ATOM 1404 O O . PRO C 3 90 ? -20.441 25.243 -8.479 1.00 20.06 90 PRO C O 1
ATOM 1408 N N . GLU C 3 91 ? -21.819 25.857 -6.801 1.00 21.99 91 GLU C N 1
ATOM 1409 C CA . GLU C 3 91 ? -22.681 24.682 -6.929 1.00 24.29 91 GLU C CA 1
ATOM 1410 C C . GLU C 3 91 ? -23.157 24.477 -8.368 1.00 22.81 91 GLU C C 1
ATOM 1411 O O . GLU C 3 91 ? -23.651 25.402 -8.990 1.00 24.67 91 GLU C O 1
ATOM 1425 N N . PRO C 3 93 ? -25.632 22.282 -11.255 1.00 21.23 93 PRO C N 1
ATOM 1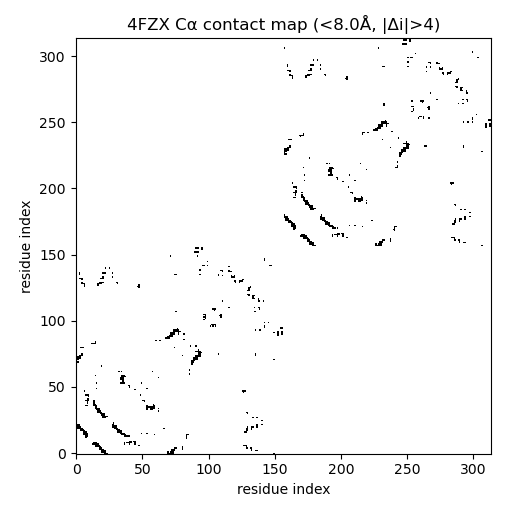426 C CA . PRO C 3 93 ? -27.002 21.756 -11.283 1.00 22.36 93 PRO C CA 1
ATOM 1427 C C . PRO C 3 93 ? -27.123 20.256 -11.550 1.00 23.64 93 PRO C C 1
ATOM 1428 O O . PRO C 3 93 ? -28.229 19.753 -11.658 1.00 27.43 93 PRO C O 1
ATOM 1432 N N . GLY C 3 94 ? -26.017 19.550 -11.707 1.00 23.56 94 GLY C N 1
ATOM 1433 C CA . GLY C 3 94 ? -26.107 18.156 -12.157 1.00 22.99 94 GLY C CA 1
ATOM 1434 C C . GLY C 3 94 ? -25.588 17.160 -11.145 1.00 21.97 94 GLY C C 1
ATOM 1435 O O . GLY C 3 94 ? -25.561 17.433 -9.953 1.00 22.82 94 GLY C O 1
ATOM 1436 N N . GLU C 3 95 ? -25.195 15.991 -11.624 1.00 20.82 95 GLU C N 1
ATOM 1437 C CA . GLU C 3 95 ? -24.549 14.985 -10.783 1.00 21.15 95 GLU C CA 1
ATOM 1438 C C . GLU C 3 95 ? -23.103 14.785 -11.270 1.00 18.28 95 GLU C C 1
ATOM 1439 O O . GLU C 3 95 ? -22.819 14.908 -12.456 1.00 15.92 95 GLU C O 1
ATOM 1445 N N . TRP C 3 96 ? -22.198 14.494 -10.347 1.00 16.40 96 TRP C N 1
ATOM 1446 C CA . TRP C 3 96 ? -20.790 14.421 -10.675 1.00 14.64 96 TRP C CA 1
ATOM 1447 C C . TRP C 3 96 ? -20.348 13.002 -10.978 1.00 14.66 96 TRP C C 1
ATOM 1448 O O . TRP C 3 96 ? -20.785 12.035 -10.334 1.00 14.88 96 TRP C O 1
ATOM 1459 N N . ILE C 3 97 ? -19.483 12.886 -11.977 1.00 13.72 97 ILE C N 1
ATOM 1460 C CA . ILE C 3 97 ? -18.796 11.643 -12.269 1.00 12.53 97 ILE C CA 1
ATOM 1461 C C . ILE C 3 97 ? -17.290 11.882 -12.202 1.00 13.42 97 ILE C C 1
ATOM 1462 O O . ILE C 3 97 ? -16.784 12.894 -12.710 1.00 13.18 97 ILE C O 1
ATOM 1467 N N . CYS C 3 98 ? -16.590 11.007 -11.487 1.00 12.88 98 CYS C N 1
ATOM 1468 C CA . CYS C 3 98 ? -15.145 11.136 -11.348 1.00 12.91 98 CYS C CA 1
ATOM 1469 C C . CYS C 3 98 ? -14.402 10.088 -12.177 1.00 11.35 98 CYS C C 1
ATOM 1470 O O . CYS C 3 98 ? -14.539 8.903 -11.932 1.00 12.90 98 CYS C O 1
ATOM 1473 N N . THR C 3 99 ? -13.629 10.524 -13.168 1.00 11.33 99 THR C N 1
ATOM 1474 C CA . THR C 3 99 ? -12.868 9.581 -13.990 1.00 10.54 99 THR C CA 1
ATOM 1475 C C . THR C 3 99 ? -11.697 8.957 -13.248 1.00 11.52 99 THR C C 1
ATOM 1476 O O . THR C 3 99 ? -11.209 7.892 -13.627 1.00 13.11 99 THR C O 1
ATOM 1488 N N . LYS C 3 101 ? -11.859 7.931 -9.907 1.00 13.54 101 LYS C N 1
ATOM 1489 C CA . LYS C 3 101 ? -12.483 6.804 -9.254 1.00 14.65 101 LYS C CA 1
ATOM 1490 C C . LYS C 3 101 ? -12.778 5.728 -10.278 1.00 14.14 101 LYS C C 1
ATOM 1491 O O . LYS C 3 101 ? -12.612 4.548 -10.001 1.00 14.21 101 LYS C O 1
ATOM 1497 N N . LEU C 3 102 ? -13.265 6.128 -11.447 1.00 12.77 102 LEU C N 1
ATOM 1498 C CA . LEU C 3 102 ? -13.596 5.139 -12.465 1.00 13.03 102 LEU C CA 1
ATOM 1499 C C . LEU C 3 102 ? -12.357 4.357 -12.913 1.00 12.58 102 LEU C C 1
ATOM 1500 O O . LEU C 3 102 ? -12.389 3.132 -13.018 1.00 13.83 102 LEU C O 1
ATOM 1505 N N . ALA C 3 103 ? -11.265 5.066 -13.162 1.00 12.39 103 ALA C N 1
ATOM 1506 C CA . ALA C 3 103 ? -10.036 4.437 -13.651 1.00 12.74 103 ALA C CA 1
ATOM 1507 C C . ALA C 3 103 ? -9.492 3.422 -12.649 1.00 12.39 103 ALA C C 1
ATOM 1508 O O . ALA C 3 103 ? -9.114 2.315 -13.015 1.00 11.68 103 ALA C O 1
ATOM 1510 N N . ARG C 3 104 ? -9.480 3.817 -11.383 1.00 12.95 104 ARG C N 1
ATOM 1511 C CA . ARG C 3 104 ? -9.001 2.982 -10.294 1.00 14.83 104 ARG C CA 1
ATOM 1512 C C . ARG C 3 104 ? -9.839 1.723 -10.120 1.00 14.32 104 ARG C C 1
ATOM 1513 O O . ARG C 3 104 ? -9.308 0.657 -9.791 1.00 14.65 104 ARG C O 1
ATOM 1521 N N . ARG C 3 105 ? -11.145 1.853 -10.321 1.00 13.52 105 ARG C N 1
ATOM 1522 C CA . ARG C 3 105 ? -12.055 0.708 -10.245 1.00 13.85 105 ARG C CA 1
ATOM 1523 C C . ARG C 3 105 ? -11.944 -0.199 -11.474 1.00 13.06 105 ARG C C 1
ATOM 1524 O O . ARG C 3 105 ? -12.031 -1.406 -11.359 1.00 13.38 105 ARG C O 1
ATOM 1532 N N . LEU C 3 106 ? -11.691 0.386 -12.635 1.00 12.05 106 LEU C N 1
ATOM 1533 C CA . LEU C 3 106 ? -11.654 -0.383 -13.884 1.00 11.95 106 LEU C CA 1
ATOM 1534 C C . LEU C 3 106 ? -10.314 -1.092 -14.108 1.00 12.65 106 LEU C C 1
ATOM 1535 O O . LEU C 3 106 ? -10.270 -2.172 -14.727 1.00 12.72 106 LEU C O 1
ATOM 1540 N N . TRP C 3 107 ? -9.223 -0.469 -13.640 1.00 11.80 107 TRP C N 1
ATOM 1541 C CA . TRP C 3 107 ? -7.880 -1.050 -13.764 1.00 10.74 107 TRP C CA 1
ATOM 1542 C C . TRP C 3 107 ? -7.142 -1.026 -12.410 1.00 11.52 107 TRP C C 1
ATOM 1543 O O . TRP C 3 107 ? -6.320 -0.144 -12.159 1.00 10.74 107 TRP C O 1
ATOM 1554 N N . PRO C 3 108 ? -7.440 -1.993 -11.531 1.00 12.01 108 PRO C N 1
ATOM 1555 C CA . PRO C 3 108 ? -6.894 -1.930 -10.164 1.00 12.73 108 PRO C CA 1
ATOM 1556 C C . PRO C 3 108 ? -5.375 -1.726 -10.158 1.00 13.64 108 PRO C C 1
ATOM 1557 O O . PRO C 3 108 ? -4.659 -2.336 -10.955 1.00 14.08 108 PRO C O 1
ATOM 1561 N N . GLY C 3 109 ? -4.900 -0.812 -9.321 1.00 13.63 109 GLY C N 1
ATOM 1562 C CA . GLY C 3 109 ? -3.471 -0.592 -9.184 1.00 13.63 109 GLY C CA 1
ATOM 1563 C C . GLY C 3 109 ? -2.849 0.232 -10.295 1.00 13.08 109 GLY C C 1
ATOM 1564 O O . GLY C 3 109 ? -1.640 0.440 -10.304 1.00 13.93 109 GLY C O 1
ATOM 1565 N N . ILE C 3 110 ? -3.673 0.752 -11.201 1.00 12.95 110 ILE C N 1
ATOM 1566 C CA . ILE C 3 110 ? -3.186 1.675 -12.239 1.00 13.35 110 ILE C CA 1
ATOM 1567 C C . ILE C 3 110 ? -2.767 3.028 -11.652 1.00 14.41 110 ILE C C 1
ATOM 1568 O O . ILE C 3 110 ? -3.309 3.474 -10.634 1.00 16.23 11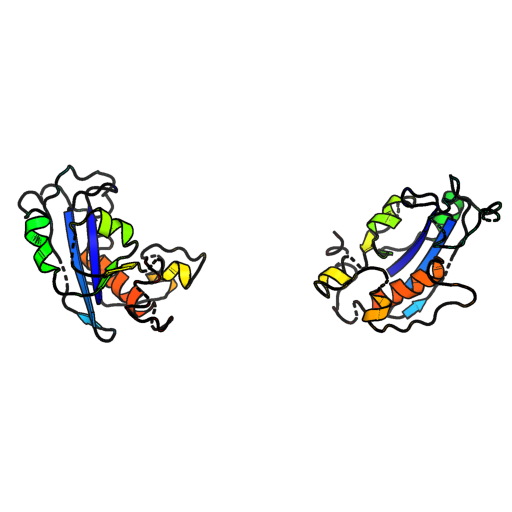0 ILE C O 1
ATOM 1573 N N . LYS C 3 111 ? -1.791 3.672 -12.267 1.00 14.75 111 LYS C N 1
ATOM 1574 C CA . LYS C 3 111 ? -1.486 5.057 -11.907 1.00 17.59 111 LYS C CA 1
ATOM 1575 C C . LYS C 3 111 ? -2.588 5.981 -12.438 1.00 16.29 111 LYS C C 1
ATOM 1576 O O . LYS C 3 111 ? -3.159 5.727 -13.499 1.00 16.60 111 LYS C O 1
ATOM 1582 N N . TYR C 3 112 ? -2.984 6.966 -11.644 1.00 15.05 112 TYR C N 1
ATOM 1583 C CA . TYR C 3 112 ? -4.310 7.543 -11.824 1.00 14.52 112 TYR C CA 1
ATOM 1584 C C . TYR C 3 112 ? -4.381 9.068 -11.820 1.00 14.87 112 TYR C C 1
ATOM 1585 O O . TYR C 3 112 ? -5.478 9.650 -11.713 1.00 13.89 112 TYR C O 1
ATOM 1594 N N . SER C 3 113 ? -3.241 9.718 -12.058 1.00 12.31 113 SER C N 1
ATOM 1595 C CA . SER C 3 113 ? -3.266 11.106 -12.486 1.00 13.42 113 SER C CA 1
ATOM 1596 C C . SER C 3 113 ? -3.787 11.209 -13.918 1.00 13.70 113 SER C C 1
ATOM 1597 O O . SER C 3 113 ? -3.727 10.242 -14.671 1.00 14.03 113 SER C O 1
ATOM 1600 N N . ASN C 3 114 ? -4.283 12.386 -14.287 1.00 14.22 114 ASN C N 1
ATOM 1601 C CA . ASN C 3 114 ? -4.916 12.579 -15.594 1.00 16.52 114 ASN C CA 1
ATOM 1602 C C . ASN C 3 114 ? -3.977 12.225 -16.754 1.00 17.41 114 ASN C C 1
ATOM 1603 O O . ASN C 3 114 ? -4.347 11.448 -17.640 1.00 16.21 114 ASN C O 1
ATOM 1616 N N . ALA C 3 116 ? -0.954 10.619 -16.606 1.00 18.71 116 ALA C N 1
ATOM 1617 C CA . ALA C 3 116 ? -0.459 9.250 -16.503 1.00 18.70 116 ALA C CA 1
ATOM 1618 C C . ALA C 3 116 ? -1.435 8.249 -17.142 1.00 18.43 116 ALA C C 1
ATOM 1619 O O . ALA C 3 116 ? -1.020 7.344 -17.853 1.00 18.96 116 ALA C O 1
ATOM 1621 N N . LEU C 3 117 ? -2.729 8.431 -16.891 1.00 17.46 117 LEU C N 1
ATOM 1622 C CA . LEU C 3 117 ? -3.754 7.588 -17.490 1.00 18.24 117 LEU C CA 1
ATOM 1623 C C . LEU C 3 117 ? -3.723 7.749 -19.007 1.00 17.48 117 LEU C C 1
ATOM 1624 O O . LEU C 3 117 ? -3.679 6.774 -19.744 1.00 15.87 117 LEU C O 1
ATOM 1629 N N . TYR C 3 118 ? -3.777 8.991 -19.469 1.00 18.97 118 TYR C N 1
ATOM 1630 C CA . TYR C 3 118 ? -3.725 9.267 -20.907 1.00 21.74 118 TYR C CA 1
ATOM 1631 C C . TYR C 3 118 ? -2.517 8.584 -21.561 1.00 23.07 118 TYR C C 1
ATOM 1632 O O . TYR C 3 118 ? -2.640 7.997 -22.644 1.00 22.58 118 TYR C O 1
ATOM 1641 N N . LYS C 3 119 ? -1.355 8.685 -20.916 1.00 23.17 119 LYS C N 1
ATOM 1642 C CA . LYS C 3 119 ? -0.145 8.066 -21.447 1.00 25.65 119 LYS C CA 1
ATOM 1643 C C . LYS C 3 119 ? -0.260 6.538 -21.490 1.00 24.77 119 LYS C C 1
ATOM 1644 O O . LYS C 3 119 ? -0.084 5.927 -22.551 1.00 23.81 119 LYS C O 1
ATOM 1650 N N . THR C 3 120 ? -0.633 5.929 -20.365 1.00 24.19 120 THR C N 1
ATOM 1651 C CA . THR C 3 120 ? -0.683 4.468 -20.285 1.00 24.55 120 THR C CA 1
ATOM 1652 C C . THR C 3 120 ? -1.770 3.847 -21.145 1.00 24.30 120 THR C C 1
ATOM 1653 O O . THR C 3 120 ? -1.626 2.708 -21.611 1.00 24.28 120 THR C O 1
ATOM 1657 N N . ARG C 3 121 ? -2.890 4.552 -21.282 1.00 22.17 121 ARG C N 1
ATOM 1658 C CA . ARG C 3 121 ? -4.017 4.040 -22.045 1.00 22.24 121 ARG C CA 1
ATOM 1659 C C . ARG C 3 121 ? -3.778 4.294 -23.529 1.00 22.61 121 ARG C C 1
ATOM 1660 O O . ARG C 3 121 ? -4.573 3.897 -24.373 1.00 21.58 121 ARG C O 1
ATOM 1668 N N . LYS C 3 122 ? -2.685 4.988 -23.835 1.00 24.03 122 LYS C N 1
ATOM 1669 C CA . LYS C 3 122 ? -2.266 5.191 -25.225 1.00 26.21 122 LYS C CA 1
ATOM 1670 C C . LYS C 3 122 ? -3.357 5.883 -26.017 1.00 26.37 122 LYS C C 1
ATOM 1671 O O . LYS C 3 122 ? -3.613 5.540 -27.170 1.00 26.35 122 LYS C O 1
ATOM 1677 N N . LEU C 3 123 ? -4.011 6.850 -25.380 1.00 27.14 123 LEU C N 1
ATOM 1678 C CA . LEU C 3 123 ? -5.078 7.601 -26.017 1.00 27.88 123 LEU C CA 1
ATOM 1679 C C . LEU C 3 123 ? -4.537 8.607 -27.024 1.00 29.33 123 LEU C C 1
ATOM 1680 O O . LEU C 3 123 ? -3.364 9.003 -26.978 1.00 29.58 123 LEU C O 1
ATOM 1685 N N . ASN C 3 124 ? -5.388 9.001 -27.953 1.00 30.47 124 ASN C N 1
ATOM 1686 C CA . ASN C 3 124 ? -4.994 9.960 -28.967 1.00 32.85 124 ASN C CA 1
ATOM 1687 C C . ASN C 3 124 ? -6.197 10.814 -29.255 1.00 31.88 124 ASN C C 1
ATOM 1688 O O . ASN C 3 124 ? -7.150 10.346 -29.869 1.00 34.90 124 ASN C O 1
ATOM 1693 N N . VAL C 3 125 ? -6.239 11.988 -28.638 1.00 29.30 125 VAL C N 1
ATOM 1694 C CA . VAL C 3 125 ? -7.289 12.958 -28.924 1.00 26.87 125 VAL C CA 1
ATOM 1695 C C . VAL C 3 125 ? -6.703 14.147 -29.700 1.00 26.36 125 VAL C C 1
ATOM 1696 O O . VAL C 3 125 ? -5.533 14.485 -29.551 1.00 23.19 125 VAL C O 1
ATOM 1700 N N . GLN C 3 126 ? -7.498 14.720 -30.588 1.00 27.09 126 GLN C N 1
ATOM 1701 C CA . GLN C 3 126 ? -7.117 15.955 -31.245 1.00 28.84 126 GLN C CA 1
ATOM 1702 C C . GLN C 3 126 ? -7.355 17.084 -30.264 1.00 28.39 126 GLN C C 1
ATOM 1703 O O . GLN C 3 126 ? -8.505 17.368 -29.911 1.00 28.67 126 GLN C O 1
ATOM 1709 N N . THR C 3 127 ? -6.274 17.671 -29.758 1.00 27.61 127 THR C N 1
ATOM 1710 C CA . THR C 3 127 ? -6.399 18.790 -28.845 1.00 27.34 127 THR C CA 1
ATOM 1711 C C . THR C 3 127 ? -6.500 20.100 -29.602 1.00 26.57 127 THR C C 1
ATOM 1712 O O . THR C 3 127 ? -6.119 20.174 -30.767 1.00 26.33 127 THR C O 1
ATOM 1716 N N . PRO C 3 128 ? -7.055 21.135 -28.951 1.00 26.52 128 PRO C N 1
ATOM 1717 C CA . PRO C 3 128 ? -7.219 22.412 -29.629 1.00 25.89 128 PRO C CA 1
ATOM 1718 C C . PRO C 3 128 ? -5.883 23.142 -29.742 1.00 24.57 128 PRO C C 1
ATOM 1719 O O . PRO C 3 128 ? -4.967 22.863 -28.978 1.00 24.37 128 PRO C O 1
ATOM 1723 N N . PRO C 3 129 ? -5.750 24.025 -30.735 1.00 24.22 129 PRO C N 1
ATOM 1724 C CA . PRO C 3 129 ? -4.448 24.648 -30.979 1.00 24.15 129 PRO C CA 1
ATOM 1725 C C . PRO C 3 129 ? -4.174 25.768 -29.981 1.00 24.01 129 PRO C C 1
ATOM 1726 O O . PRO C 3 129 ? -5.112 26.329 -29.403 1.00 24.04 129 PRO C O 1
ATOM 1730 N N . GLY C 3 130 ? -2.903 26.094 -29.784 1.00 22.98 130 GLY C N 1
ATOM 1731 C CA . GLY C 3 130 ? -2.537 27.240 -28.956 1.00 22.92 130 GLY C CA 1
ATOM 1732 C C . GLY C 3 130 ? -2.716 27.022 -27.456 1.00 22.48 130 GLY C C 1
ATOM 1733 O O . GLY C 3 130 ? -2.922 27.976 -26.706 1.00 22.83 130 GLY C O 1
ATOM 1734 N N . LEU C 3 131 ? -2.633 25.771 -27.016 1.00 19.82 131 LEU C N 1
ATOM 1735 C CA . LEU C 3 131 ? -2.752 25.462 -25.596 1.00 19.21 131 LEU C CA 1
ATOM 1736 C C . LEU C 3 131 ? -1.695 24.447 -25.167 1.00 18.09 131 LEU C C 1
ATOM 1737 O O . LEU C 3 131 ? -0.847 24.045 -25.966 1.00 20.05 131 LEU C O 1
ATOM 1742 N N . HIS C 3 132 ? -1.696 24.090 -23.894 1.00 14.93 132 HIS C N 1
ATOM 1743 C CA . HIS C 3 132 ? -0.800 23.063 -23.406 1.00 13.35 132 HIS C CA 1
ATOM 1744 C C . HIS C 3 132 ? -1.440 22.373 -22.214 1.00 13.17 132 HIS C C 1
ATOM 1745 O O . HIS C 3 132 ? -2.471 22.813 -21.717 1.00 10.02 132 HIS C O 1
ATOM 1752 N N . HIS C 3 133 ? -0.854 21.245 -21.823 1.00 13.80 133 HIS C N 1
ATOM 1753 C CA . HIS C 3 133 ? -1.222 20.527 -20.620 1.00 14.69 133 HIS C CA 1
ATOM 1754 C C . HIS C 3 133 ? -1.365 21.494 -19.442 1.00 14.18 133 HIS C C 1
ATOM 1755 O O . HIS C 3 133 ? -0.541 22.399 -19.249 1.00 13.39 13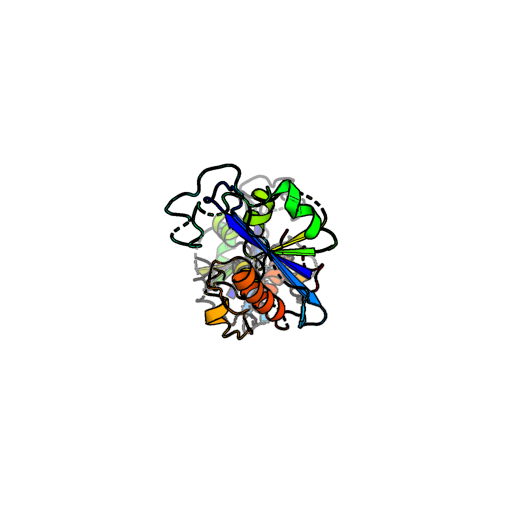3 HIS C O 1
ATOM 1762 N N . HIS C 3 134 ? -2.490 21.388 -18.745 1.00 15.00 134 HIS C N 1
ATOM 1763 C CA . HIS C 3 134 ? -2.785 22.259 -17.603 1.00 15.73 134 HIS C CA 1
ATOM 1764 C C . HIS C 3 134 ? -3.384 23.603 -18.014 1.00 14.66 134 HIS C C 1
ATOM 1765 O O . HIS C 3 134 ? -3.557 24.491 -17.181 1.00 14.57 134 HIS C O 1
ATOM 1772 N N . ARG C 3 135 ? -3.768 23.728 -19.278 1.00 12.85 135 ARG C N 1
ATOM 1773 C CA . ARG C 3 135 ? -4.759 24.726 -19.642 1.00 11.00 135 ARG C CA 1
ATOM 1774 C C . ARG C 3 135 ? -6.102 24.036 -19.746 1.00 11.10 135 ARG C C 1
ATOM 1775 O O . ARG C 3 135 ? -6.195 22.931 -20.267 1.00 11.87 135 ARG C O 1
ATOM 1783 N N . ALA C 3 136 ? -7.131 24.662 -19.184 1.00 9.87 136 ALA C N 1
ATOM 1784 C CA . ALA C 3 136 ? -8.371 23.966 -18.904 1.00 9.42 136 ALA C CA 1
ATOM 1785 C C . ALA C 3 136 ? -8.943 23.216 -20.104 1.00 9.22 136 ALA C C 1
ATOM 1786 O O . ALA C 3 136 ? -9.281 22.043 -19.975 1.00 9.34 136 ALA C O 1
ATOM 1788 N N . LEU C 3 137 ? -9.060 23.883 -21.262 1.00 7.73 137 LEU C N 1
ATOM 1789 C CA . LEU C 3 137 ? -9.675 23.247 -22.432 1.00 8.14 137 LEU C CA 1
ATOM 1790 C C . LEU C 3 137 ? -8.847 22.077 -22.928 1.00 8.48 137 LEU C C 1
ATOM 1791 O O . LEU C 3 137 ? -9.384 21.055 -23.353 1.00 9.94 137 LEU C O 1
ATOM 1796 N N . TYR C 3 138 ? -7.529 22.210 -22.836 1.00 8.99 138 TYR C N 1
ATOM 1797 C CA . TYR C 3 138 ? -6.633 21.129 -23.214 1.00 8.50 138 TYR C CA 1
ATOM 1798 C C . TYR C 3 138 ? -6.895 19.891 -22.360 1.00 8.89 138 TYR C C 1
ATOM 1799 O O . TYR C 3 138 ? -7.125 18.791 -22.892 1.00 9.53 138 TYR C O 1
ATOM 1808 N N . ASP C 3 139 ? -6.946 20.077 -21.040 1.00 7.23 139 ASP C N 1
ATOM 1809 C CA . ASP C 3 139 ? -7.166 18.960 -20.134 1.00 8.04 139 ASP C CA 1
ATOM 1810 C C . ASP C 3 139 ? -8.567 18.355 -20.258 1.00 9.80 139 ASP C C 1
ATOM 1811 O O . ASP C 3 139 ? -8.764 17.167 -19.961 1.00 11.58 139 ASP C O 1
ATOM 1816 N N . CYS C 3 140 ? -9.543 19.167 -20.670 1.00 9.82 140 CYS C N 1
ATOM 1817 C CA . CYS C 3 140 ? -10.893 18.669 -20.954 1.00 10.70 140 CYS C CA 1
ATOM 1818 C C . CYS C 3 140 ? -10.876 17.627 -22.052 1.00 10.20 140 CYS C C 1
ATOM 1819 O O . CYS C 3 140 ? -11.585 16.640 -21.979 1.00 9.81 140 CYS C O 1
ATOM 1822 N N . TYR C 3 141 ? -10.078 17.871 -23.087 1.00 10.67 141 TYR C N 1
ATOM 1823 C CA . TYR C 3 141 ? -9.930 16.920 -24.190 1.00 10.67 141 TYR C CA 1
ATOM 1824 C C . TYR C 3 141 ? -9.255 15.627 -23.759 1.00 10.57 141 TYR C C 1
ATOM 1825 O O . TYR C 3 141 ? -9.617 14.541 -24.223 1.00 11.58 141 TYR C O 1
ATOM 1834 N N . ILE C 3 142 ? -8.303 15.743 -22.839 1.00 10.22 142 ILE C N 1
ATOM 1835 C CA . ILE C 3 142 ? -7.631 14.576 -22.277 1.00 9.43 142 ILE C CA 1
ATOM 1836 C C . ILE C 3 142 ? -8.629 13.743 -21.472 1.00 9.48 142 ILE C C 1
ATOM 1837 O O . ILE C 3 142 ? -8.762 12.543 -21.677 1.00 9.71 142 ILE C O 1
ATOM 1842 N N . THR C 3 143 ? -9.374 14.410 -20.602 1.00 9.76 143 THR C N 1
ATOM 1843 C CA . THR C 3 143 ? -10.288 13.726 -19.705 1.00 10.35 143 THR C CA 1
ATOM 1844 C C . THR C 3 143 ? -11.460 13.135 -20.482 1.00 10.75 143 THR C C 1
ATOM 1845 O O . THR C 3 143 ? -11.827 11.985 -20.266 1.00 11.45 143 THR C O 1
ATOM 1849 N N . ALA C 3 144 ? -11.941 13.868 -21.481 1.00 10.52 144 ALA C N 1
ATOM 1850 C CA . ALA C 3 144 ? -12.994 13.357 -22.353 1.00 11.15 144 ALA C CA 1
ATOM 1851 C C . ALA C 3 144 ? -12.523 12.104 -23.083 1.00 11.81 144 ALA C C 1
ATOM 1852 O O . ALA C 3 144 ? -13.230 11.089 -23.109 1.00 12.41 144 ALA C O 1
ATOM 1854 N N . ALA C 3 145 ? -11.322 12.158 -23.657 1.00 12.26 145 ALA C N 1
ATOM 1855 C CA . ALA C 3 145 ? -10.751 10.962 -24.296 1.00 12.94 145 ALA C CA 1
ATOM 1856 C C . ALA C 3 145 ? -10.663 9.801 -23.307 1.00 12.64 145 ALA C C 1
ATOM 1857 O O . ALA C 3 145 ? -10.964 8.659 -23.641 1.00 14.22 145 ALA C O 1
ATOM 1859 N N . LEU C 3 146 ? -10.252 10.099 -22.081 1.00 12.64 146 LEU C N 1
ATOM 1860 C CA . LEU C 3 146 ? -10.193 9.087 -21.045 1.00 11.66 146 LEU C CA 1
ATOM 1861 C C . LEU C 3 146 ? -11.578 8.518 -20.717 1.00 12.01 146 LEU C C 1
ATOM 1862 O O . LEU C 3 146 ? -11.725 7.320 -20.501 1.00 12.57 146 LEU C O 1
ATOM 1867 N N . LEU C 3 147 ? -12.591 9.377 -20.693 1.00 11.53 147 LEU C N 1
ATOM 1868 C CA . LEU C 3 147 ? -13.932 8.949 -20.333 1.00 11.83 147 LEU C CA 1
ATOM 1869 C C . LEU C 3 147 ? -14.520 8.059 -21.432 1.00 12.46 147 LEU C C 1
ATOM 1870 O O . LEU C 3 147 ? -15.139 7.033 -21.152 1.00 13.06 147 LEU C O 1
ATOM 1875 N N . ILE C 3 148 ? -14.251 8.409 -22.682 1.00 13.09 148 ILE C N 1
ATOM 1876 C CA . ILE C 3 148 ? -14.730 7.608 -23.804 1.00 13.33 148 ILE C CA 1
ATOM 1877 C C . ILE C 3 148 ? -14.111 6.216 -23.756 1.00 14.54 148 ILE C C 1
ATOM 1878 O O . ILE C 3 148 ? -14.811 5.206 -23.908 1.00 14.83 148 ILE C O 1
ATOM 1883 N N . ASP C 3 149 ? -12.810 6.171 -23.477 1.00 15.02 149 ASP C N 1
ATOM 1884 C CA . ASP C 3 149 ? -12.084 4.911 -23.298 1.00 13.98 149 ASP C CA 1
ATOM 1885 C C . ASP C 3 149 ? -12.690 4.087 -22.161 1.00 14.31 149 ASP C C 1
ATOM 1886 O O . ASP C 3 149 ? -12.960 2.891 -22.320 1.00 14.72 149 ASP C O 1
ATOM 1891 N N . ILE C 3 150 ? -12.940 4.734 -21.026 1.00 13.52 150 ILE C N 1
ATOM 1892 C CA . ILE C 3 150 ? -13.554 4.054 -19.888 1.00 13.09 150 ILE C CA 1
ATOM 1893 C C . ILE C 3 150 ? -14.910 3.412 -20.258 1.00 14.22 150 ILE C C 1
ATOM 1894 O O . ILE C 3 150 ? -15.220 2.306 -19.818 1.00 13.13 150 ILE C O 1
ATOM 1907 N N . ASN C 3 152 ? -16.180 2.608 -23.387 1.00 18.09 152 ASN C N 1
ATOM 1908 C CA . ASN C 3 152 ? -16.018 1.510 -24.342 1.00 18.29 152 ASN C CA 1
ATOM 1909 C C . ASN C 3 152 ? -15.447 0.266 -23.676 1.00 17.44 152 ASN C C 1
ATOM 1910 O O . ASN C 3 152 ? -15.864 -0.846 -23.970 1.00 17.20 152 ASN C O 1
ATOM 1915 N N . THR C 3 153 ? -14.452 0.457 -22.814 1.00 17.67 153 THR C N 1
ATOM 1916 C CA . THR C 3 153 ? -13.865 -0.660 -22.066 1.00 18.03 153 THR C CA 1
ATOM 1917 C C . THR C 3 153 ? -14.887 -1.342 -21.164 1.00 17.10 153 THR C C 1
ATOM 1918 O O . THR C 3 153 ? -14.958 -2.560 -21.127 1.00 18.54 153 THR C O 1
ATOM 1922 N N . SER C 3 154 ? -15.703 -0.561 -20.464 1.00 16.95 154 SER C N 1
ATOM 1923 C CA . SER C 3 154 ? -16.504 -1.109 -19.361 1.00 15.77 154 SER C CA 1
ATOM 1924 C C . SER C 3 154 ? -17.941 -1.411 -19.767 1.00 15.66 154 SER C C 1
ATOM 1925 O O . SER C 3 154 ? -18.592 -2.283 -19.190 1.00 15.72 154 SER C O 1
ATOM 1928 N N . GLY C 3 155 ? -18.462 -0.622 -20.692 1.00 15.42 155 GLY C N 1
ATOM 1929 C CA . GLY C 3 155 ? -19.895 -0.603 -20.954 1.00 15.22 155 GLY C CA 1
ATOM 1930 C C . GLY C 3 155 ? -20.721 0.026 -19.840 1.00 14.89 155 GLY C C 1
ATOM 1931 O O . GLY C 3 155 ? -21.933 -0.195 -19.767 1.00 15.77 155 GLY C O 1
ATOM 1932 N N . TRP C 3 156 ? -20.085 0.829 -18.987 1.00 13.61 156 TRP C N 1
ATOM 1933 C CA . TRP C 3 156 ? -20.820 1.555 -17.944 1.00 13.48 156 TRP C CA 1
ATOM 1934 C C . TRP C 3 156 ? -21.670 2.684 -18.514 1.00 13.06 156 TRP C C 1
ATOM 1935 O O . TRP C 3 156 ? -21.283 3.336 -19.474 1.00 14.31 156 TRP C O 1
ATOM 1946 N N . THR C 3 157 ? -22.839 2.894 -17.922 1.00 13.45 157 THR C N 1
ATOM 1947 C CA . THR C 3 157 ? -23.712 4.004 -18.300 1.00 14.43 157 THR C CA 1
ATOM 1948 C C . THR C 3 157 ? -23.392 5.168 -17.407 1.00 14.41 157 THR C C 1
ATOM 1949 O O . THR C 3 157 ? -22.738 4.997 -16.380 1.00 15.70 157 THR C O 1
ATOM 1953 N N . ALA C 3 158 ? -23.928 6.333 -17.751 1.00 14.34 158 ALA C N 1
ATOM 1954 C CA . ALA C 3 158 ? -23.831 7.507 -16.905 1.00 15.47 158 ALA C CA 1
ATOM 1955 C C . ALA C 3 158 ? -24.259 7.216 -15.463 1.00 16.74 158 ALA C C 1
ATOM 1956 O O . ALA C 3 158 ? -23.577 7.606 -14.515 1.00 15.64 158 ALA C O 1
ATOM 1958 N N . GLU C 3 159 ? -25.334 6.442 -15.313 1.00 18.71 159 GLU C N 1
ATOM 1959 C CA . GLU C 3 159 ? -25.880 6.079 -13.997 1.00 19.23 159 GLU C CA 1
ATOM 1960 C C . GLU C 3 159 ? -24.930 5.199 -13.192 1.00 18.45 159 GLU C C 1
ATOM 1961 O O . GLU C 3 159 ? -24.772 5.380 -11.989 1.00 17.49 159 GLU C O 1
ATOM 1967 N N . GLN C 3 160 ? -24.384 4.174 -13.836 1.00 18.56 160 GLN C N 1
ATOM 1968 C CA . GLN C 3 160 ? -23.476 3.264 -13.147 1.00 17.48 160 GLN C CA 1
ATOM 1969 C C . GLN C 3 160 ? -22.259 4.020 -12.687 1.00 16.53 160 GLN C C 1
ATOM 1970 O O . GLN C 3 160 ? -21.762 3.815 -11.565 1.00 17.14 160 GLN C O 1
ATOM 1984 N N . ALA C 3 162 ? -21.936 7.290 -12.067 1.00 16.81 162 ALA C N 1
ATOM 1985 C CA . ALA C 3 162 ? -22.312 8.146 -10.947 1.00 19.31 162 ALA C CA 1
ATOM 1986 C C . ALA C 3 162 ? -22.381 7.356 -9.648 1.00 21.51 162 ALA C C 1
ATOM 1987 O O . ALA C 3 162 ? -21.959 7.843 -8.598 1.00 21.74 162 ALA C O 1
ATOM 1989 N N . ASP C 3 163 ? -22.876 6.120 -9.732 1.00 23.14 163 ASP C N 1
ATOM 1990 C CA . ASP C 3 163 ? -22.978 5.252 -8.564 1.00 25.93 163 ASP C CA 1
ATOM 1991 C C . ASP C 3 163 ? -21.607 4.868 -8.028 1.00 25.42 163 ASP C C 1
ATOM 1992 O O . ASP C 3 163 ? -21.353 4.967 -6.834 1.00 26.20 163 ASP C O 1
ATOM 1997 N N . ILE C 3 164 ? -20.750 4.364 -8.911 1.00 25.89 164 ILE C N 1
ATOM 1998 C CA . ILE C 3 164 ? -19.340 4.131 -8.589 1.00 24.33 164 ILE C CA 1
ATOM 1999 C C . ILE C 3 164 ? -18.664 5.390 -8.000 1.00 24.29 164 ILE C C 1
ATOM 2000 O O . ILE C 3 164 ? -17.870 5.287 -7.064 1.00 24.86 164 ILE C O 1
ATOM 2005 N N . THR C 3 165 ? -18.941 6.562 -8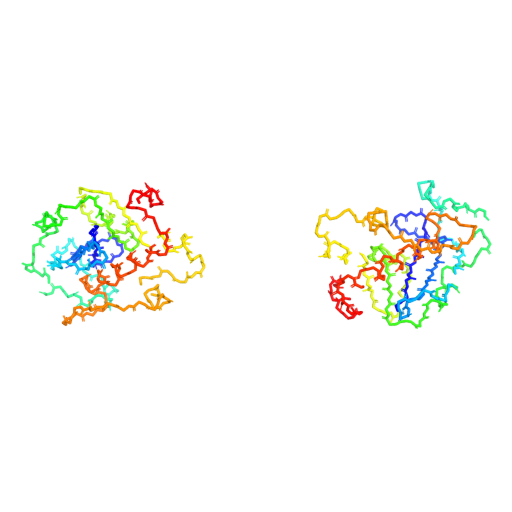.577 1.00 22.84 165 THR C N 1
ATOM 2006 C CA . THR C 3 165 ? -18.387 7.817 -8.056 1.00 22.36 165 THR C CA 1
ATOM 2007 C C . THR C 3 165 ? -18.818 8.055 -6.596 1.00 24.50 165 THR C C 1
ATOM 2008 O O . THR C 3 165 ? -18.058 8.600 -5.789 1.00 23.99 165 THR C O 1
ATOM 2012 N N . GLY C 3 166 ? -20.042 7.654 -6.269 1.00 26.28 166 GLY C N 1
ATOM 2013 C CA . GLY C 3 166 ? -20.516 7.703 -4.889 1.00 28.61 166 GLY C CA 1
ATOM 2014 C C . GLY C 3 166 ? -21.233 8.998 -4.552 1.00 30.55 166 GLY C C 1
ATOM 2015 O O . GLY C 3 166 ? -21.143 9.982 -5.295 1.00 32.70 166 GLY C O 1
ATOM 2024 N N . LEU D 3 2 ? -8.367 -45.867 10.108 1.00 21.85 2 LEU D N 1
ATOM 2025 C CA . LEU D 3 2 ? -8.615 -44.809 11.071 1.00 19.19 2 LEU D CA 1
ATOM 2026 C C . LEU D 3 2 ? -9.788 -45.156 11.963 1.00 17.35 2 LEU D C 1
ATOM 2027 O O . LEU D 3 2 ? -10.763 -45.781 11.515 1.00 16.65 2 LEU D O 1
ATOM 2032 N N . ARG D 3 3 ? -9.660 -44.815 13.242 1.00 14.24 3 ARG D N 1
ATOM 2033 C CA . ARG D 3 3 ? -10.689 -45.136 14.211 1.00 13.91 3 ARG D CA 1
ATOM 2034 C C . ARG D 3 3 ? -11.401 -43.865 14.639 1.00 13.29 3 ARG D C 1
ATOM 2035 O O . ARG D 3 3 ? -10.764 -42.938 15.157 1.00 12.13 3 ARG D O 1
ATOM 2043 N N . ILE D 3 4 ? -12.695 -43.785 14.318 1.00 12.57 4 ILE D N 1
ATOM 2044 C CA . ILE D 3 4 ? -13.536 -42.664 14.743 1.00 13.02 4 ILE D CA 1
ATOM 2045 C C . ILE D 3 4 ? -13.993 -42.890 16.180 1.00 13.88 4 ILE D C 1
ATOM 2046 O O . ILE D 3 4 ? -14.501 -43.953 16.517 1.00 15.30 4 ILE D O 1
ATOM 2051 N N . ILE D 3 5 ? -13.808 -41.895 17.030 1.00 14.95 5 ILE D N 1
ATOM 2052 C CA . ILE D 3 5 ? -14.205 -42.004 18.437 1.00 15.71 5 ILE D CA 1
ATOM 2053 C C . ILE D 3 5 ? -15.249 -40.928 18.733 1.00 15.10 5 ILE D C 1
ATOM 2054 O O . ILE D 3 5 ? -15.067 -39.783 18.347 1.00 14.32 5 ILE D O 1
ATOM 2059 N N . ASP D 3 6 ? -16.295 -41.281 19.477 1.00 14.18 6 ASP D N 1
ATOM 2060 C CA . ASP D 3 6 ? -17.215 -40.280 20.039 1.00 14.08 6 ASP D CA 1
ATOM 2061 C C . ASP D 3 6 ? -17.466 -40.568 21.530 1.00 13.58 6 ASP D C 1
ATOM 2062 O O . ASP D 3 6 ? -17.480 -41.715 21.948 1.00 14.41 6 ASP D O 1
ATOM 2067 N N . THR D 3 7 ? -17.649 -39.526 22.326 1.00 13.60 7 THR D N 1
ATOM 2068 C CA . THR D 3 7 ? -17.914 -39.687 23.749 1.00 15.06 7 THR D CA 1
ATOM 2069 C C . THR D 3 7 ? -19.169 -38.878 24.091 1.00 15.42 7 THR D C 1
ATOM 2070 O O . THR D 3 7 ? -19.332 -37.751 23.623 1.00 15.20 7 THR D O 1
ATOM 2074 N N . GLU D 3 8 ? -20.080 -39.461 24.861 1.00 13.43 8 GLU D N 1
ATOM 2075 C CA . GLU D 3 8 ? -21.107 -38.646 25.515 1.00 14.53 8 GLU D CA 1
ATOM 2076 C C . GLU D 3 8 ? -20.716 -38.445 26.980 1.00 13.63 8 GLU D C 1
ATOM 2077 O O . GLU D 3 8 ? -20.018 -39.278 27.558 1.00 13.15 8 GLU D O 1
ATOM 2083 N N . THR D 3 9 ? -21.108 -37.314 27.556 1.00 12.76 9 THR D N 1
ATOM 2084 C CA . THR D 3 9 ? -20.532 -36.895 28.833 1.00 13.18 9 THR D CA 1
ATOM 2085 C C . THR D 3 9 ? -21.567 -36.315 29.777 1.00 13.50 9 THR D C 1
ATOM 2086 O O . THR D 3 9 ? -22.699 -36.024 29.381 1.00 14.67 9 THR D O 1
ATOM 2090 N N . CYS D 3 10 ? -21.142 -36.031 30.997 1.00 12.70 10 CYS D N 1
ATOM 2091 C CA . CYS D 3 10 ? -22.007 -35.357 31.955 1.00 12.29 10 CYS D CA 1
ATOM 2092 C C . CYS D 3 10 ? -22.208 -33.898 31.640 1.00 11.83 10 CYS D C 1
ATOM 2093 O O . CYS D 3 10 ? -23.130 -33.260 32.169 1.00 12.34 10 CYS D O 1
ATOM 2096 N N . GLY D 3 11 ? -21.323 -33.363 30.804 1.00 11.59 11 GLY D N 1
ATOM 2097 C CA . GLY D 3 11 ? -21.359 -31.960 30.422 1.00 11.15 11 GLY D CA 1
ATOM 2098 C C . GLY D 3 11 ? -20.047 -31.578 29.773 1.00 11.13 11 GLY D C 1
ATOM 2099 O O . GLY D 3 11 ? -19.232 -32.446 29.446 1.00 12.58 11 GLY D O 1
ATOM 2100 N N . LEU D 3 12 ? -19.801 -30.288 29.649 1.00 10.37 12 LEU D N 1
ATOM 2101 C CA . LEU D 3 12 ? -18.664 -29.805 28.887 1.00 11.82 12 LEU D CA 1
ATOM 2102 C C . LEU D 3 12 ? -17.345 -29.895 29.646 1.00 12.97 12 LEU D C 1
ATOM 2103 O O . LEU D 3 12 ? -16.278 -29.695 29.067 1.00 13.00 12 LEU D O 1
ATOM 2108 N N . GLN D 3 13 ? -17.407 -30.280 30.918 1.00 13.50 13 GLN D N 1
ATOM 2109 C CA . GLN D 3 13 ? -16.184 -30.437 31.701 1.00 14.52 13 GLN D CA 1
ATOM 2110 C C . GLN D 3 13 ? -15.701 -31.875 31.723 1.00 14.99 13 GLN D C 1
ATOM 2111 O O . GLN D 3 13 ? -14.628 -32.157 32.237 1.00 15.39 13 GLN D O 1
ATOM 2117 N N . GLY D 3 14 ? -16.484 -32.783 31.144 1.00 15.24 14 GLY D N 1
ATOM 2118 C CA . GLY D 3 14 ? -16.154 -34.201 31.197 1.00 15.67 14 GLY D CA 1
ATOM 2119 C C . GLY D 3 14 ? -17.087 -34.992 32.099 1.00 16.50 14 GLY D C 1
ATOM 2120 O O . GLY D 3 14 ? -18.208 -34.564 32.370 1.00 16.88 14 GLY D O 1
ATOM 2121 N N . GLY D 3 15 ? -16.614 -36.137 32.583 1.00 15.56 15 GLY D N 1
ATOM 2122 C CA . GLY D 3 15 ? -17.512 -37.185 33.074 1.00 15.96 15 GLY D CA 1
ATOM 2123 C C . GLY D 3 15 ? -18.071 -37.984 31.910 1.00 15.32 15 GLY D C 1
ATOM 2124 O O . GLY D 3 15 ? -18.789 -37.449 31.079 1.00 15.90 15 GLY D O 1
ATOM 2125 N N . ILE D 3 16 ? -17.676 -39.248 31.807 1.00 14.81 16 ILE D N 1
ATOM 2126 C CA . ILE D 3 16 ? -18.034 -40.061 30.653 1.00 13.03 16 ILE D CA 1
ATOM 2127 C C . ILE D 3 16 ? -19.239 -40.931 30.931 1.00 12.24 16 ILE D C 1
ATOM 2128 O O . ILE D 3 16 ? -19.246 -41.683 31.906 1.00 12.95 16 ILE D O 1
ATOM 2133 N N . VAL D 3 17 ? -20.264 -40.821 30.085 1.00 9.72 17 VAL D N 1
ATOM 2134 C CA . VAL D 3 17 ? -21.430 -41.712 30.163 1.00 9.51 17 VAL D CA 1
ATOM 2135 C C . VAL D 3 17 ? -21.483 -42.757 29.043 1.00 9.06 17 VAL D C 1
ATOM 2136 O O . VAL D 3 17 ? -22.023 -43.843 29.243 1.00 11.21 17 VAL D O 1
ATOM 2140 N N . GLU D 3 18 ? -20.881 -42.453 27.894 1.00 7.21 18 GLU D N 1
ATOM 2141 C CA . GLU D 3 18 ? -20.798 -43.405 26.792 1.00 8.42 18 GLU D CA 1
ATOM 2142 C C . GLU D 3 18 ? -19.559 -43.159 25.946 1.00 9.46 18 GLU D C 1
ATOM 2143 O O . GLU D 3 18 ? -19.150 -42.026 25.739 1.00 9.86 18 GLU D O 1
ATOM 2149 N N . ILE D 3 19 ? -18.984 -44.229 25.415 1.00 10.68 19 ILE D N 1
ATOM 2150 C CA . ILE D 3 19 ? -17.954 -44.093 24.402 1.00 10.09 19 ILE D CA 1
ATOM 2151 C C . ILE D 3 19 ? -18.261 -45.065 23.267 1.00 10.37 19 ILE D C 1
ATOM 2152 O O . ILE D 3 19 ? -18.933 -46.072 23.470 1.00 9.89 19 ILE D O 1
ATOM 2157 N N . ALA D 3 20 ? -17.815 -44.738 22.064 1.00 10.77 20 ALA D N 1
ATOM 2158 C CA . ALA D 3 20 ? -18.088 -45.582 20.913 1.00 11.35 20 ALA D CA 1
ATOM 2159 C C . ALA D 3 20 ? -17.035 -45.365 19.853 1.00 12.23 20 ALA D C 1
ATOM 2160 O O . ALA D 3 20 ? -16.424 -44.303 19.793 1.00 12.23 20 ALA D O 1
ATOM 2162 N N . SER D 3 21 ? -16.887 -46.340 18.959 1.00 13.11 21 SER D N 1
ATOM 2163 C CA . SER D 3 21 ? -15.943 -46.214 17.852 1.00 13.35 21 SER D CA 1
ATOM 2164 C C . SER D 3 21 ? -16.396 -46.990 16.620 1.00 12.89 21 SER D C 1
ATOM 2165 O O . SER D 3 21 ? -17.137 -47.974 16.729 1.00 11.59 21 SER D O 1
ATOM 2168 N N . VAL D 3 22 ? -16.027 -46.486 15.447 1.00 11.36 22 VAL D N 1
ATOM 2169 C CA . VAL D 3 22 ? -16.030 -47.299 14.234 1.00 11.97 22 VAL D CA 1
ATOM 2170 C C . VAL D 3 22 ? -14.695 -47.121 13.539 1.00 12.82 22 VAL D C 1
ATOM 2171 O O . VAL D 3 22 ? -13.987 -46.134 13.772 1.00 12.63 22 VAL D O 1
ATOM 2175 N N . ASP D 3 23 ? -14.356 -48.074 12.683 1.00 13.47 23 ASP D N 1
ATOM 2176 C CA . ASP D 3 23 ? -13.130 -47.994 11.910 1.00 15.06 23 ASP D CA 1
ATOM 2177 C C . ASP D 3 23 ? -13.482 -47.740 10.473 1.00 14.96 23 ASP D C 1
ATOM 2178 O O . ASP D 3 23 ? -14.478 -48.246 9.969 1.00 14.51 23 ASP D O 1
ATOM 2183 N N . VAL D 3 24 ? -12.673 -46.931 9.815 1.00 15.72 24 VAL D N 1
ATOM 2184 C CA . VAL D 3 24 ? -12.804 -46.748 8.391 1.00 16.00 24 VAL D CA 1
ATOM 2185 C C . VAL D 3 24 ? -11.624 -47.437 7.732 1.00 19.60 24 VAL D C 1
ATOM 2186 O O . VAL D 3 24 ? -10.461 -47.146 8.057 1.00 20.75 24 VAL D O 1
ATOM 2190 N N . ILE D 3 25 ? -11.931 -48.428 6.898 1.00 20.69 25 ILE D N 1
ATOM 2191 C CA . ILE D 3 25 ? -10.926 -49.146 6.136 1.00 24.59 25 ILE D CA 1
ATOM 2192 C C . ILE D 3 25 ? -11.331 -49.169 4.668 1.00 25.58 25 ILE D C 1
ATOM 2193 O O . ILE D 3 25 ? -12.457 -49.562 4.334 1.00 26.21 25 ILE D O 1
ATOM 2198 N N . ASP D 3 26 ? -10.444 -48.688 3.800 1.00 26.44 26 ASP D N 1
ATOM 2199 C CA . ASP D 3 26 ? -10.724 -48.641 2.357 1.00 27.90 26 ASP D CA 1
ATOM 2200 C C . ASP D 3 26 ? -12.077 -47.996 2.067 1.00 27.05 26 ASP D C 1
ATOM 2201 O O . ASP D 3 26 ? -12.860 -48.522 1.274 1.00 28.48 26 ASP D O 1
ATOM 2206 N N . GLY D 3 27 ? -12.367 -46.886 2.735 1.00 25.76 27 GLY D N 1
ATOM 2207 C CA . GLY D 3 27 ? -13.606 -46.163 2.503 1.00 23.82 27 GLY D CA 1
ATOM 2208 C C . GLY D 3 27 ? -14.836 -46.891 3.015 1.00 23.63 27 GLY D C 1
ATOM 2209 O O . GLY D 3 27 ? -15.959 -46.466 2.746 1.00 23.58 27 GLY D O 1
ATOM 2210 N N . LYS D 3 28 ? -14.631 -47.992 3.747 1.00 22.74 28 LYS D N 1
ATOM 2211 C CA . LYS D 3 28 ? -15.745 -48.733 4.371 1.00 22.48 28 LYS D CA 1
ATOM 2212 C C . LYS D 3 28 ? -15.756 -48.566 5.898 1.00 21.34 28 LYS D C 1
ATOM 2213 O O . LYS D 3 28 ? -14.704 -48.512 6.531 1.00 20.13 28 LYS D O 1
ATOM 2219 N N . ILE D 3 29 ? -16.950 -48.577 6.489 1.00 20.78 29 ILE D N 1
ATOM 2220 C CA . ILE D 3 29 ? -17.096 -48.470 7.936 1.00 19.13 29 ILE D CA 1
ATOM 2221 C C . ILE D 3 29 ? -17.347 -49.846 8.545 1.00 19.48 29 ILE D C 1
ATOM 2222 O O . ILE D 3 29 ? -18.336 -50.497 8.224 1.00 20.14 29 ILE D O 1
ATOM 2227 N N . VAL D 3 30 ? -16.444 -50.276 9.425 1.00 18.41 30 VAL D N 1
ATOM 2228 C CA . VAL D 3 30 ? -16.485 -51.613 10.006 1.00 17.13 30 VAL D CA 1
ATOM 2229 C C . VAL D 3 30 ? -16.293 -51.548 11.515 1.00 16.26 30 VAL D C 1
ATOM 2230 O O . VAL D 3 30 ? -16.094 -50.465 12.074 1.00 15.81 30 VAL D O 1
ATOM 2234 N N . ASN D 3 31 ? -16.412 -52.701 12.171 1.00 15.26 31 ASN D N 1
ATOM 2235 C CA . ASN D 3 31 ? -16.032 -52.859 13.595 1.00 16.36 31 ASN D CA 1
ATOM 2236 C C . ASN D 3 31 ? -16.621 -51.823 14.555 1.00 14.62 31 ASN D C 1
ATOM 2237 O O . ASN D 3 31 ? -15.890 -51.231 15.331 1.00 14.23 31 ASN D O 1
ATOM 2242 N N . PRO D 3 32 ? -17.961 -51.651 14.540 1.00 14.10 32 PRO D N 1
ATOM 2243 C CA . PRO D 3 32 ? -18.643 -50.822 15.536 1.00 13.23 32 PRO D CA 1
ATOM 2244 C C . PRO D 3 32 ? -18.449 -51.338 16.954 1.00 12.89 32 PRO D C 1
ATOM 2245 O O . PRO D 3 32 ? -18.595 -52.526 17.195 1.00 13.54 32 PRO D O 1
ATOM 2257 N N . SER D 3 34 ? -19.226 -49.954 21.304 1.00 11.76 34 SER D N 1
ATOM 2258 C CA . SER D 3 34 ? -19.705 -48.930 22.208 1.00 12.21 34 SER D CA 1
ATOM 2259 C C . SER D 3 34 ? -19.800 -49.468 23.638 1.00 12.59 34 SER D C 1
ATOM 2260 O O . SER D 3 34 ? -20.042 -50.648 23.840 1.00 11.81 34 SER D O 1
ATOM 2263 N N . HIS D 3 35 ? -19.595 -48.596 24.617 1.00 13.26 35 HIS D N 1
ATOM 2264 C CA . HIS D 3 35 ? -19.820 -48.944 26.018 1.00 14.45 35 HIS D CA 1
ATOM 2265 C C . HIS D 3 35 ? -20.531 -47.799 26.691 1.00 13.78 35 HIS D C 1
ATOM 2266 O O . HIS D 3 35 ? -20.105 -46.649 26.561 1.00 13.55 35 HIS D O 1
ATOM 2273 N N . LEU D 3 36 ? -21.576 -48.118 27.455 1.00 13.39 36 LEU D N 1
ATOM 2274 C CA . LEU D 3 36 ? -22.072 -47.208 28.495 1.00 13.50 36 LEU D CA 1
ATOM 2275 C C . LEU D 3 36 ? -21.105 -47.196 29.670 1.00 13.68 36 LEU D C 1
ATOM 2276 O O . LEU D 3 36 ? -20.508 -48.222 30.009 1.00 12.97 36 LEU D O 1
ATOM 2281 N N . VAL D 3 37 ? -20.936 -46.025 30.276 1.00 14.39 37 VAL D N 1
ATOM 2282 C CA . VAL D 3 37 ? -19.859 -45.817 31.231 1.00 13.31 37 VAL D CA 1
ATOM 2283 C C . VAL D 3 37 ? -20.414 -45.151 32.479 1.00 14.98 37 VAL D C 1
ATOM 2284 O O . VAL D 3 37 ? -21.239 -44.239 32.392 1.00 14.11 37 VAL D O 1
ATOM 2288 N N . ARG D 3 38 ? -19.935 -45.589 33.639 1.00 15.25 38 ARG D N 1
ATOM 2289 C CA . ARG D 3 38 ? -20.269 -44.928 34.898 1.00 15.40 38 ARG D CA 1
ATOM 2290 C C . ARG D 3 38 ? -19.418 -43.673 35.059 1.00 14.32 38 ARG D C 1
ATOM 2291 O O . ARG D 3 38 ? -18.197 -43.747 35.044 1.00 13.25 38 ARG D O 1
ATOM 2299 N N . PRO D 3 39 ? -20.060 -42.498 35.127 1.00 14.34 39 PRO D N 1
ATOM 2300 C CA . PRO D 3 39 ? -19.258 -41.276 35.127 1.00 13.78 39 PRO D CA 1
ATOM 2301 C C . PRO D 3 39 ? -18.783 -40.920 36.545 1.00 14.18 39 PRO D C 1
ATOM 2302 O O . PRO D 3 39 ? -19.299 -41.463 37.529 1.00 12.05 39 PRO D O 1
ATOM 2306 N N . ASP D 3 40 ? -17.797 -40.030 36.639 1.00 12.95 40 ASP D N 1
ATOM 2307 C CA . ASP D 3 40 ? -17.224 -39.680 37.921 1.00 14.80 40 ASP D CA 1
ATOM 2308 C C . ASP D 3 40 ? -17.895 -38.461 38.551 1.00 14.53 40 ASP D C 1
ATOM 2309 O O . ASP D 3 40 ? -17.354 -37.880 39.488 1.00 14.93 40 ASP D O 1
ATOM 2314 N N . ARG D 3 41 ? -19.052 -38.070 38.009 1.00 14.72 41 ARG D N 1
ATOM 2315 C CA . ARG D 3 41 ? -19.834 -36.925 38.512 1.00 14.94 41 ARG D CA 1
ATOM 2316 C C . ARG D 3 41 ? -21.311 -37.007 38.070 1.00 15.90 41 ARG D C 1
ATOM 2317 O O . ARG D 3 41 ? -21.677 -37.816 37.195 1.00 15.78 41 ARG D O 1
ATOM 2325 N N . PRO D 3 42 ? -22.157 -36.139 38.634 1.00 15.64 42 PRO D N 1
ATOM 2326 C CA . PRO D 3 42 ? -23.573 -36.127 38.197 1.00 15.57 42 PRO D CA 1
ATOM 2327 C C . PRO D 3 42 ? -23.696 -35.761 36.719 1.00 15.30 42 PRO D C 1
ATOM 2328 O O . PRO D 3 42 ? -22.921 -34.944 36.218 1.00 14.86 42 PRO D O 1
ATOM 2332 N N . ILE D 3 43 ? -24.674 -36.355 36.039 1.00 15.05 43 ILE D N 1
ATOM 2333 C CA . ILE D 3 43 ? -25.044 -35.965 34.680 1.00 15.18 43 ILE D CA 1
ATOM 2334 C C . ILE D 3 43 ? -25.890 -34.685 34.690 1.00 16.00 43 ILE D C 1
ATOM 2335 O O . ILE D 3 43 ? -26.986 -34.684 35.217 1.00 16.66 43 ILE D O 1
ATOM 2340 N N . SER D 3 44 ? -25.391 -33.615 34.068 1.00 15.89 44 SER D N 1
ATOM 2341 C CA . SER D 3 44 ? -26.118 -32.335 34.009 1.00 15.98 44 SER D CA 1
ATOM 2342 C C . SER D 3 44 ? -27.420 -32.481 33.210 1.00 15.69 44 SER D C 1
ATOM 2343 O O . SER D 3 44 ? -27.448 -33.177 32.197 1.00 15.56 44 SER D O 1
ATOM 2346 N N . PRO D 3 45 ? -28.494 -31.797 33.646 1.00 15.96 45 PRO D N 1
ATOM 2347 C CA . PRO D 3 45 ? -29.764 -31.868 32.902 1.00 16.27 45 PRO D CA 1
ATOM 2348 C C . PRO D 3 45 ? -29.579 -31.411 31.451 1.00 17.13 45 PRO D C 1
ATOM 2349 O O . PRO D 3 45 ? -30.208 -31.942 30.544 1.00 16.71 45 PRO D O 1
ATOM 2353 N N . GLN D 3 46 ? -28.669 -30.471 31.239 1.00 17.24 46 GLN D N 1
ATOM 2354 C CA . GLN D 3 46 ? -28.379 -29.992 29.900 1.00 17.70 46 GLN D CA 1
ATOM 2355 C C . GLN D 3 46 ? -27.821 -31.111 29.029 1.00 18.20 46 GLN D C 1
ATOM 2356 O O . GLN D 3 46 ? -28.274 -31.311 27.901 1.00 19.50 46 GLN D O 1
ATOM 2362 N N . ALA D 3 47 ? -26.896 -31.893 29.584 1.00 17.23 47 ALA D N 1
ATOM 2363 C CA . ALA D 3 47 ? -26.299 -32.989 28.836 1.00 16.06 47 ALA D CA 1
ATOM 2364 C C . ALA D 3 47 ? -27.325 -34.077 28.591 1.00 15.37 47 ALA D C 1
ATOM 2365 O O . ALA D 3 47 ? -27.373 -34.659 27.505 1.00 13.73 47 ALA D O 1
ATOM 2375 N N . ALA D 3 49 ? -30.439 -33.908 28.227 1.00 18.73 49 ALA D N 1
ATOM 2376 C CA . ALA D 3 49 ? -31.400 -33.498 27.216 1.00 20.45 49 ALA D CA 1
ATOM 2377 C C . ALA D 3 49 ? -30.835 -33.764 25.823 1.00 21.45 49 ALA D C 1
ATOM 2378 O O . ALA D 3 49 ? -31.580 -34.033 24.879 1.00 23.25 49 ALA D O 1
ATOM 2380 N N . ILE D 3 50 ? -29.513 -33.736 25.710 1.00 20.59 50 ILE D N 1
ATOM 2381 C CA . ILE D 3 50 ? -28.861 -34.000 24.441 1.00 19.46 50 ILE D CA 1
ATOM 2382 C C . ILE D 3 50 ? -28.757 -35.502 24.172 1.00 19.04 50 ILE D C 1
ATOM 2383 O O . ILE D 3 50 ? -29.318 -35.988 23.190 1.00 19.12 50 ILE D O 1
ATOM 2388 N N . HIS D 3 51 ? -28.058 -36.235 25.046 1.00 17.34 51 HIS D N 1
ATOM 2389 C CA . HIS D 3 51 ? -27.800 -37.663 24.823 1.00 15.40 51 HIS D CA 1
ATOM 2390 C C . HIS D 3 51 ? -28.884 -38.607 25.328 1.00 15.09 51 HIS D C 1
ATOM 2391 O O . HIS D 3 51 ? -28.946 -39.760 24.905 1.00 13.94 51 HIS D O 1
ATOM 2398 N N . ARG D 3 52 ? -29.677 -38.141 26.292 1.00 16.45 52 ARG D N 1
ATOM 2399 C CA . ARG D 3 52 ? -30.768 -38.931 26.877 1.00 17.23 52 ARG D CA 1
ATOM 2400 C C . ARG D 3 52 ? -30.304 -40.158 27.670 1.00 17.86 52 ARG D C 1
ATOM 2401 O O . ARG D 3 52 ? -31.069 -41.102 27.850 1.00 19.17 52 ARG D O 1
ATOM 2409 N N . ILE D 3 53 ? -29.065 -40.158 28.145 1.00 17.25 53 ILE D N 1
ATOM 2410 C CA . ILE D 3 53 ? -28.608 -41.250 29.006 1.00 15.76 53 ILE D CA 1
ATOM 2411 C C . ILE D 3 53 ? -28.806 -40.874 30.473 1.00 15.97 53 ILE D C 1
ATOM 2412 O O . ILE D 3 53 ? -28.406 -39.788 30.890 1.00 15.84 53 ILE D O 1
ATOM 2417 N N . THR D 3 54 ? -29.444 -41.758 31.242 1.00 16.22 54 THR D N 1
ATOM 2418 C CA . THR D 3 54 ? -29.898 -41.440 32.607 1.00 17.40 54 THR D CA 1
ATOM 2419 C C . THR D 3 54 ? -28.942 -42.009 33.655 1.00 17.72 54 THR D C 1
ATOM 2420 O O . THR D 3 54 ? -28.116 -42.868 33.344 1.00 16.64 54 THR D O 1
ATOM 2424 N N . GLU D 3 55 ? -29.124 -41.612 34.917 1.00 17.48 55 GLU D N 1
ATOM 2425 C CA . GLU D 3 55 ? -28.246 -42.097 35.970 1.00 17.68 55 GLU D CA 1
ATOM 2426 C C . GLU D 3 55 ? -28.429 -43.595 36.102 1.00 18.67 55 GLU D C 1
ATOM 2427 O O . GLU D 3 55 ? -27.449 -44.338 36.195 1.00 19.20 55 GLU D O 1
ATOM 2433 N N . ALA D 3 56 ? -29.685 -44.039 36.025 1.00 19.80 56 ALA D N 1
ATOM 2434 C CA . ALA D 3 56 ? -30.036 -45.461 36.170 1.00 20.38 56 ALA D CA 1
ATOM 2435 C C . ALA D 3 56 ? -29.437 -46.339 35.074 1.00 20.00 56 ALA D C 1
ATOM 2436 O O . ALA D 3 56 ? -29.082 -47.492 35.322 1.00 20.71 56 ALA D O 1
ATOM 2446 N N . VAL D 3 58 ? -26.519 -45.948 33.792 1.00 19.43 58 VAL D N 1
ATOM 2447 C CA . VAL D 3 58 ? -25.068 -46.010 33.901 1.00 19.23 58 VAL D CA 1
ATOM 2448 C C . VAL D 3 58 ? -24.588 -46.407 35.298 1.00 19.53 58 VAL D C 1
ATOM 2449 O O . VAL D 3 58 ? -23.397 -46.611 35.512 1.00 19.34 58 VAL D O 1
ATOM 2453 N N . ALA D 3 59 ? -25.530 -46.599 36.218 1.00 20.19 59 ALA D N 1
ATOM 2454 C CA . ALA D 3 59 ? -25.201 -46.828 37.635 1.00 20.73 59 ALA D CA 1
ATOM 2455 C C . ALA D 3 59 ? -24.364 -48.070 37.901 1.00 20.79 59 ALA D C 1
ATOM 2456 O O . ALA D 3 59 ? -23.562 -48.078 38.828 1.00 21.01 59 ALA D O 1
ATOM 2458 N N . ASP D 3 60 ? -24.571 -49.126 37.112 1.00 20.76 60 ASP D N 1
ATOM 2459 C CA . ASP D 3 60 ? -23.846 -50.391 37.311 1.00 21.55 60 ASP D CA 1
ATOM 2460 C C . ASP D 3 60 ? -22.757 -50.658 36.260 1.00 20.59 60 ASP D C 1
ATOM 2461 O O . ASP D 3 60 ? -22.204 -51.761 36.190 1.00 20.77 60 ASP D O 1
ATOM 2466 N N . LYS D 3 61 ? -22.443 -49.648 35.457 1.00 19.31 61 LYS D N 1
ATOM 2467 C CA . LYS D 3 61 ? -21.509 -49.811 34.342 1.00 17.98 61 LYS D CA 1
ATOM 2468 C C . LYS D 3 61 ? -20.060 -49.638 34.811 1.00 17.95 61 LYS D C 1
ATOM 2469 O O . LYS D 3 61 ? -19.812 -49.152 35.909 1.00 17.29 61 LYS D O 1
ATOM 2475 N N . PRO D 3 62 ? -19.095 -50.087 34.003 1.00 17.52 62 PRO D N 1
ATOM 2476 C CA . PRO D 3 62 ? -17.709 -49.906 34.414 1.00 17.56 62 PRO D CA 1
ATOM 2477 C C . PRO D 3 62 ? -17.267 -48.446 34.264 1.00 17.48 62 PRO D C 1
ATOM 2478 O O . PRO D 3 62 ? -17.879 -47.687 33.497 1.00 17.68 62 PRO D O 1
ATOM 2482 N N . TRP D 3 63 ? -16.261 -48.049 35.047 1.00 16.05 63 TRP D N 1
ATOM 2483 C CA . TRP D 3 63 ? -15.560 -46.766 34.868 1.00 16.27 63 TRP D CA 1
ATOM 2484 C C . TRP D 3 63 ? -14.841 -46.684 33.523 1.00 14.25 63 TRP D C 1
ATOM 2485 O O . TRP D 3 63 ? -14.430 -47.696 32.980 1.00 13.90 63 TRP D O 1
ATOM 2496 N N . ILE D 3 64 ? -14.524 -45.471 33.090 1.00 14.88 64 ILE D N 1
ATOM 2497 C CA . ILE D 3 64 ? -13.890 -45.281 31.782 1.00 14.86 64 ILE D CA 1
ATOM 2498 C C . ILE D 3 64 ? -12.536 -46.001 31.637 1.00 16.11 64 ILE D C 1
ATOM 2499 O O . ILE D 3 64 ? -12.263 -46.603 30.587 1.00 15.93 64 ILE D O 1
ATOM 2504 N N . GLU D 3 65 ? -11.747 -46.038 32.715 1.00 15.83 65 GLU D N 1
ATOM 2505 C CA . GLU D 3 65 ? -10.456 -46.749 32.694 1.00 18.24 65 GLU D CA 1
ATOM 2506 C C . GLU D 3 65 ? -10.605 -48.250 32.504 1.00 17.37 65 GLU D C 1
ATOM 2507 O O . GLU D 3 65 ? -9.692 -48.910 32.017 1.00 17.93 65 GLU D O 1
ATOM 2513 N N . ASP D 3 66 ? -11.734 -48.799 32.934 1.00 18.54 66 ASP D N 1
ATOM 2514 C CA . ASP D 3 66 ? -12.003 -50.239 32.797 1.00 19.81 66 ASP D CA 1
ATOM 2515 C C . ASP D 3 66 ? -12.269 -50.619 31.353 1.00 20.10 66 ASP D C 1
ATOM 2516 O O . ASP D 3 66 ? -12.052 -51.756 30.947 1.00 21.65 66 ASP D O 1
ATOM 2521 N N . VAL D 3 67 ? -12.742 -49.650 30.586 1.00 20.08 67 VAL D N 1
ATOM 2522 C CA . VAL D 3 67 ? -13.366 -49.902 29.314 1.00 19.71 67 VAL D CA 1
ATOM 2523 C C . VAL D 3 67 ? -12.462 -49.445 28.168 1.00 18.05 67 VAL D C 1
ATOM 2524 O O . VAL D 3 67 ? -12.460 -50.042 27.093 1.00 17.52 67 VAL D O 1
ATOM 2528 N N . ILE D 3 68 ? -11.644 -48.431 28.437 1.00 17.35 68 ILE D N 1
ATOM 2529 C CA . ILE D 3 68 ? -10.923 -47.704 27.398 1.00 16.57 68 ILE D CA 1
ATOM 2530 C C . ILE D 3 68 ? -9.916 -48.555 26.601 1.00 17.46 68 ILE D C 1
ATOM 2531 O O . ILE D 3 68 ? -9.717 -48.307 25.400 1.00 17.08 68 ILE D O 1
ATOM 2536 N N . PRO D 3 69 ? -9.308 -49.581 27.244 1.00 17.80 69 PRO D N 1
ATOM 2537 C CA . PRO D 3 69 ? -8.342 -50.421 26.520 1.00 18.62 69 PRO D CA 1
ATOM 2538 C C . PRO D 3 69 ? -8.946 -51.171 25.330 1.00 18.60 69 PRO D C 1
ATOM 2539 O O . PRO D 3 69 ? -8.216 -51.562 24.422 1.00 18.24 69 PRO D O 1
ATOM 2543 N N . HIS D 3 70 ? -10.269 -51.330 25.317 1.00 18.07 70 HIS D N 1
ATOM 2544 C CA . HIS D 3 70 ? -10.954 -51.914 24.159 1.00 18.14 70 HIS D CA 1
ATOM 2545 C C . HIS D 3 70 ? -10.796 -51.071 22.897 1.00 16.67 70 HIS D C 1
ATOM 2546 O O . HIS D 3 70 ? -10.998 -51.565 21.790 1.00 16.02 70 HIS D O 1
ATOM 2553 N N . TYR D 3 71 ? -10.505 -49.786 23.070 1.00 15.11 71 TYR D N 1
ATOM 2554 C CA . TYR D 3 71 ? -10.338 -48.883 21.932 1.00 15.35 71 TYR D CA 1
ATOM 2555 C C . TYR D 3 71 ? -8.873 -48.675 21.540 1.00 16.00 71 TYR D C 1
ATOM 2556 O O . TYR D 3 71 ? -8.576 -47.921 20.600 1.00 15.57 71 TYR D O 1
ATOM 2565 N N . TYR D 3 72 ? -7.967 -49.409 22.196 1.00 15.78 72 TYR D N 1
ATOM 2566 C CA . TYR D 3 72 ? -6.565 -49.420 21.777 1.00 15.17 72 TYR D CA 1
ATOM 2567 C C . TYR D 3 72 ? -6.472 -50.200 20.480 1.00 14.67 72 TYR D C 1
ATOM 2568 O O . TYR D 3 72 ? -7.353 -50.989 20.168 1.00 16.58 72 TYR D O 1
ATOM 2577 N N . GLY D 3 73 ? -5.409 -49.983 19.719 1.00 14.81 73 GLY D N 1
ATOM 2578 C CA . GLY D 3 73 ? -5.155 -50.799 18.541 1.00 14.66 73 GLY D CA 1
ATOM 2579 C C . GLY D 3 73 ? -5.259 -50.055 17.223 1.00 15.55 73 GLY D C 1
ATOM 2580 O O . GLY D 3 73 ? -5.243 -50.662 16.159 1.00 16.74 73 GLY D O 1
ATOM 2581 N N . SER D 3 74 ? -5.363 -48.735 17.288 1.00 16.07 74 SER D N 1
ATOM 2582 C CA . SER D 3 74 ? -5.354 -47.913 16.083 1.00 16.39 74 SER D CA 1
ATOM 2583 C C . SER D 3 74 ? -4.217 -46.890 16.171 1.00 16.81 74 SER D C 1
ATOM 2584 O O . SER D 3 74 ? -3.877 -46.427 17.257 1.00 16.92 74 SER D O 1
ATOM 2587 N N . GLU D 3 75 ? -3.648 -46.536 15.026 1.00 17.74 75 GLU D N 1
ATOM 2588 C CA . GLU D 3 75 ? -2.651 -45.467 14.952 1.00 19.57 75 GLU D CA 1
ATOM 2589 C C . GLU D 3 75 ? -3.289 -44.092 14.884 1.00 18.62 75 GLU D C 1
ATOM 2590 O O . GLU D 3 75 ? -2.673 -43.090 15.260 1.00 17.90 75 GLU D O 1
ATOM 2596 N N . TRP D 3 76 ? -4.527 -44.041 14.404 1.00 17.41 76 TRP D N 1
ATOM 2597 C CA . TRP D 3 76 ? -5.209 -42.771 14.224 1.00 16.79 76 TRP D CA 1
ATOM 2598 C C . TRP D 3 76 ? -6.552 -42.725 14.952 1.00 16.52 76 TRP D C 1
ATOM 2599 O O . TRP D 3 76 ? -7.388 -43.624 14.803 1.00 15.76 76 TRP D O 1
ATOM 2610 N N . TYR D 3 77 ? -6.772 -41.651 15.705 1.00 14.97 77 TYR D N 1
ATOM 2611 C CA . TYR D 3 77 ? -8.047 -41.450 16.361 1.00 14.36 77 TYR D CA 1
ATOM 2612 C C . TYR D 3 77 ? -8.712 -40.203 15.821 1.00 13.69 77 TYR D C 1
ATOM 2613 O O . TYR D 3 77 ? -8.148 -39.114 15.889 1.00 13.74 77 TYR D O 1
ATOM 2622 N N . VAL D 3 78 ? -9.875 -40.395 15.202 1.00 12.43 78 VAL D N 1
ATOM 2623 C CA . VAL D 3 78 ? -10.611 -39.313 14.572 1.00 11.24 78 VAL D CA 1
ATOM 2624 C C . VAL D 3 78 ? -11.805 -38.903 15.425 1.00 11.39 78 VAL D C 1
ATOM 2625 O O . VAL D 3 78 ? -12.566 -39.741 15.883 1.00 11.37 78 VAL D O 1
ATOM 2629 N N . ALA D 3 79 ? -11.999 -37.606 15.599 1.00 12.61 79 ALA D N 1
ATOM 2630 C CA . ALA D 3 79 ? -13.181 -37.119 16.314 1.00 12.90 79 ALA D CA 1
ATOM 2631 C C . ALA D 3 79 ? -13.552 -35.770 15.773 1.00 13.54 79 ALA D C 1
ATOM 2632 O O . ALA D 3 79 ? -12.710 -35.067 15.217 1.00 15.07 79 ALA D O 1
ATOM 2634 N N . HIS D 3 80 ? -14.828 -35.427 15.881 1.00 14.80 80 HIS D N 1
ATOM 2635 C CA . HIS D 3 80 ? -15.299 -34.121 15.456 1.00 15.26 80 HIS D CA 1
ATOM 2636 C C . HIS D 3 80 ? -15.215 -33.161 16.627 1.00 16.11 80 HIS D C 1
ATOM 2637 O O . HIS D 3 80 ? -15.888 -33.349 17.650 1.00 15.43 80 HIS D O 1
ATOM 2644 N N . ASN D 3 81 ? -14.365 -32.148 16.481 1.00 16.01 81 ASN D N 1
ATOM 2645 C CA . ASN D 3 81 ? -13.778 -31.459 17.623 1.00 16.15 81 ASN D CA 1
ATOM 2646 C C . ASN D 3 81 ? -12.947 -32.375 18.530 1.00 16.02 81 ASN D C 1
ATOM 2647 O O . ASN D 3 81 ? -13.229 -32.516 19.723 1.00 15.35 81 ASN D O 1
ATOM 2652 N N . ALA D 3 82 ? -11.887 -32.950 17.974 1.00 15.43 82 ALA D N 1
ATOM 2653 C CA . ALA D 3 82 ? -11.075 -33.908 18.721 1.00 16.98 82 ALA D CA 1
ATOM 2654 C C . ALA D 3 82 ? -10.489 -33.333 20.014 1.00 17.62 82 ALA D C 1
ATOM 2655 O O . ALA D 3 82 ? -10.291 -34.061 20.976 1.00 19.93 82 ALA D O 1
ATOM 2657 N N . SER D 3 83 ? -10.262 -32.026 20.060 1.00 16.97 83 SER D N 1
ATOM 2658 C CA . SER D 3 83 ? -9.866 -31.379 21.316 1.00 18.71 83 SER D CA 1
ATOM 2659 C C . SER D 3 83 ? -10.748 -31.794 22.492 1.00 16.68 83 SER D C 1
ATOM 2660 O O . SER D 3 83 ? -10.257 -31.962 23.624 1.00 15.05 83 SER D O 1
ATOM 2663 N N . PHE D 3 84 ? -12.060 -31.803 22.259 1.00 15.43 84 PHE D N 1
ATOM 2664 C CA . PHE D 3 84 ? -12.999 -32.143 23.311 1.00 15.44 84 PHE D CA 1
ATOM 2665 C C . PHE D 3 84 ? -12.719 -33.551 23.813 1.00 16.22 84 PHE D C 1
ATOM 2666 O O . PHE D 3 84 ? -12.490 -33.758 25.003 1.00 14.41 84 PHE D O 1
ATOM 2674 N N . ASP D 3 85 ? -12.752 -34.515 22.890 1.00 17.64 85 ASP D N 1
ATOM 2675 C CA . ASP D 3 85 ? -12.683 -35.928 23.240 1.00 18.55 85 ASP D CA 1
ATOM 2676 C C . ASP D 3 85 ? -11.320 -36.247 23.858 1.00 18.00 85 ASP D C 1
ATOM 2677 O O . ASP D 3 85 ? -11.216 -37.011 24.817 1.00 19.17 85 ASP D O 1
ATOM 2682 N N . ARG D 3 86 ? -10.287 -35.591 23.358 1.00 16.82 86 ARG D N 1
ATOM 2683 C CA . ARG D 3 86 ? -8.956 -35.768 23.896 1.00 17.15 86 ARG D CA 1
ATOM 2684 C C . ARG D 3 86 ? -8.853 -35.251 25.348 1.00 15.70 86 ARG D C 1
ATOM 2685 O O . ARG D 3 86 ? -8.194 -35.847 26.182 1.00 14.86 86 ARG D O 1
ATOM 2693 N N . ARG D 3 87 ? -9.518 -34.140 25.628 1.00 14.48 87 ARG D N 1
ATOM 2694 C CA . ARG D 3 87 ? -9.509 -33.550 26.951 1.00 15.49 87 ARG D CA 1
ATOM 2695 C C . ARG D 3 87 ? -10.206 -34.477 27.960 1.00 15.86 87 ARG D C 1
ATOM 2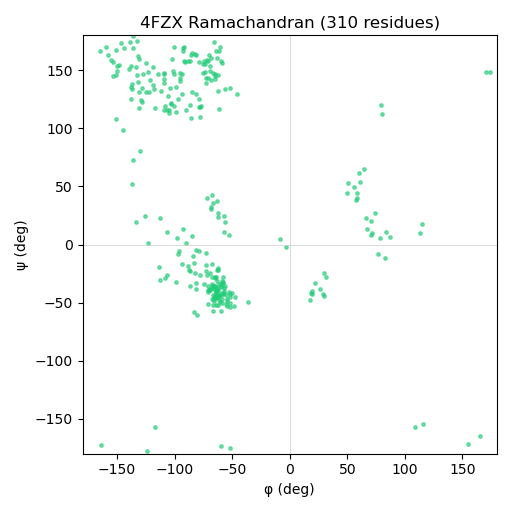696 O O . ARG D 3 87 ? -9.682 -34.731 29.044 1.00 14.76 87 ARG D O 1
ATOM 2704 N N . VAL D 3 88 ? -11.367 -35.014 27.583 1.00 15.84 88 VAL D N 1
ATOM 2705 C CA . VAL D 3 88 ? -12.240 -35.682 28.555 1.00 15.48 88 VAL D CA 1
ATOM 2706 C C . VAL D 3 88 ? -11.910 -37.157 28.739 1.00 16.57 88 VAL D C 1
ATOM 2707 O O . VAL D 3 88 ? -12.220 -37.731 29.778 1.00 17.22 88 VAL D O 1
ATOM 2711 N N . LEU D 3 89 ? -11.242 -37.751 27.742 1.00 16.86 89 LEU D N 1
ATOM 2712 C CA . LEU D 3 89 ? -10.829 -39.169 27.791 1.00 16.81 89 LEU D CA 1
ATOM 2713 C C . LEU D 3 89 ? -9.470 -39.305 28.442 1.00 17.43 89 LEU D C 1
ATOM 2714 O O . LEU D 3 89 ? -8.666 -38.371 28.404 1.00 15.36 89 LEU D O 1
ATOM 2719 N N . PRO D 3 90 ? -9.175 -40.510 28.967 1.00 19.58 90 PRO D N 1
ATOM 2720 C CA . PRO D 3 90 ? -7.798 -40.884 29.301 1.00 19.68 90 PRO D CA 1
ATOM 2721 C C . PRO D 3 90 ? -6.939 -40.865 28.047 1.00 20.70 90 PRO D C 1
ATOM 2722 O O . PRO D 3 90 ? -7.465 -40.828 26.935 1.00 19.02 90 PRO D O 1
ATOM 2726 N N . GLU D 3 91 ? -5.625 -40.915 28.235 1.00 22.53 91 GLU D N 1
ATOM 2727 C CA . GLU D 3 91 ? -4.672 -40.882 27.134 1.00 23.80 91 GLU D CA 1
ATOM 2728 C C . GLU D 3 91 ? -4.868 -42.049 26.151 1.00 22.31 91 GLU D C 1
ATOM 2729 O O . GLU D 3 91 ? -5.061 -43.187 26.559 1.00 23.18 91 GLU D O 1
ATOM 2743 N N . PRO D 3 93 ? -3.364 -44.190 22.623 1.00 22.42 93 PRO D N 1
ATOM 2744 C CA . PRO D 3 93 ? -2.076 -44.568 22.053 1.00 22.88 93 PRO D CA 1
ATOM 2745 C C . PRO D 3 93 ? -2.022 -44.355 20.553 1.00 24.29 93 PRO D C 1
ATOM 2746 O O . PRO D 3 93 ? -1.685 -45.290 19.825 1.00 27.64 93 PRO D O 1
ATOM 2750 N N . GLY D 3 94 ? -2.375 -43.163 20.084 1.00 22.97 94 GLY D N 1
ATOM 2751 C CA . GLY D 3 94 ? -2.235 -42.837 18.663 1.00 21.48 94 GLY D CA 1
ATOM 2752 C C . GLY D 3 94 ? -2.318 -41.347 18.408 1.00 20.29 94 GLY D C 1
ATOM 2753 O O . GLY D 3 94 ? -2.328 -40.554 19.340 1.00 21.49 94 GLY D O 1
ATOM 2754 N N . GLU D 3 95 ? -2.352 -40.957 17.143 1.00 19.46 95 GLU D N 1
ATOM 2755 C CA . GLU D 3 95 ? -2.472 -39.542 16.801 1.00 18.91 95 GLU D CA 1
ATOM 2756 C C . GLU D 3 95 ? -3.916 -39.144 16.540 1.00 17.01 95 GLU D C 1
ATOM 2757 O O . GLU D 3 95 ? -4.699 -39.909 15.982 1.00 16.58 95 GLU D O 1
ATOM 2763 N N . TRP D 3 96 ? -4.224 -37.903 16.871 1.00 15.87 96 TRP D N 1
ATOM 2764 C CA . TRP D 3 96 ? -5.569 -37.393 16.805 1.00 15.83 96 TRP D CA 1
ATOM 2765 C C . TRP D 3 96 ? -5.794 -36.666 15.487 1.00 15.60 96 TRP D C 1
ATOM 2766 O O . TRP D 3 96 ? -4.899 -35.996 14.964 1.00 14.77 96 TRP D O 1
ATOM 2777 N N . ILE D 3 97 ? -6.999 -36.807 14.958 1.00 14.43 97 ILE D N 1
ATOM 2778 C CA . ILE D 3 97 ? -7.412 -36.057 13.799 1.00 13.37 97 ILE D CA 1
ATOM 2779 C C . ILE D 3 97 ? -8.777 -35.423 14.088 1.00 13.34 97 ILE D C 1
ATOM 2780 O O . ILE D 3 97 ? -9.690 -36.088 14.598 1.00 13.37 97 ILE D O 1
ATOM 2785 N N . CYS D 3 98 ? -8.892 -34.133 13.805 1.00 12.24 98 CYS D N 1
ATOM 2786 C CA . CYS D 3 98 ? -10.133 -33.433 13.987 1.00 14.08 98 CYS D CA 1
ATOM 2787 C C . CYS D 3 98 ? -10.850 -33.164 12.658 1.00 14.90 98 CYS D C 1
ATOM 2788 O O . CYS D 3 98 ? -10.358 -32.399 11.828 1.00 12.80 98 CYS D O 1
ATOM 2791 N N . THR D 3 99 ? -12.008 -33.802 12.467 1.00 14.35 99 THR D N 1
ATOM 2792 C CA . THR D 3 99 ? -12.805 -33.586 11.257 1.00 16.00 99 THR D CA 1
ATOM 2793 C C . THR D 3 99 ? -13.365 -32.167 11.201 1.00 17.68 99 THR D C 1
ATOM 2794 O O . THR D 3 99 ? -13.698 -31.665 10.121 1.00 19.64 99 THR D O 1
ATOM 2806 N N . LYS D 3 101 ? -11.747 -29.206 12.339 1.00 19.36 101 LYS D N 1
ATOM 2807 C CA . LYS D 3 101 ? -10.640 -28.449 11.757 1.00 20.18 101 LYS D CA 1
ATOM 2808 C C . LYS D 3 101 ? -10.453 -28.753 10.273 1.00 20.22 101 LYS D C 1
ATOM 2809 O O . LYS D 3 101 ? -10.114 -27.867 9.487 1.00 20.23 101 LYS D O 1
ATOM 2815 N N . LEU D 3 102 ? -10.596 -30.017 9.898 1.00 19.56 102 LEU D N 1
ATOM 2816 C CA . LEU D 3 102 ? -10.425 -30.376 8.498 1.00 20.42 102 LEU D CA 1
ATOM 2817 C C . LEU D 3 102 ? -11.513 -29.734 7.644 1.00 20.97 102 LEU D C 1
ATOM 2818 O O . LEU D 3 102 ? -11.213 -29.093 6.629 1.00 20.46 102 LEU D O 1
ATOM 2823 N N . ALA D 3 103 ? -12.758 -29.822 8.107 1.00 19.98 103 ALA D N 1
ATOM 2824 C CA . ALA D 3 103 ? -13.875 -29.265 7.359 1.00 22.02 103 ALA D CA 1
ATOM 2825 C C . ALA D 3 103 ? -13.760 -27.743 7.223 1.00 22.94 103 ALA D C 1
ATOM 2826 O O . ALA D 3 103 ? -13.979 -27.202 6.149 1.00 22.92 103 ALA D O 1
ATOM 2828 N N . ARG D 3 104 ? -13.389 -27.064 8.306 1.00 24.07 104 ARG D N 1
ATOM 2829 C CA . ARG D 3 104 ? -13.246 -25.610 8.270 1.00 26.22 104 ARG D CA 1
ATOM 2830 C C . ARG D 3 104 ? -12.142 -25.173 7.307 1.00 27.41 104 ARG D C 1
ATOM 2831 O O . ARG D 3 104 ? -12.272 -24.153 6.624 1.00 27.53 104 ARG D O 1
ATOM 2839 N N . ARG D 3 105 ? -11.066 -25.954 7.262 1.00 28.20 105 ARG D N 1
ATOM 2840 C CA . ARG D 3 105 ? -9.965 -25.719 6.341 1.00 30.11 105 ARG D CA 1
ATOM 2841 C C . ARG D 3 105 ? -10.419 -25.940 4.898 1.00 30.54 105 ARG D C 1
ATOM 2842 O O . ARG D 3 105 ? -10.098 -25.152 4.016 1.00 30.85 105 ARG D O 1
ATOM 2850 N N . LEU D 3 106 ? -11.273 -26.944 4.700 1.00 31.45 106 LEU D N 1
ATOM 2851 C CA . LEU D 3 106 ? -11.773 -27.327 3.369 1.00 31.13 106 LEU D CA 1
ATOM 2852 C C . LEU D 3 106 ? -12.936 -26.452 2.895 1.00 30.55 106 LEU D C 1
ATOM 2853 O O . LEU D 3 106 ? -13.052 -26.154 1.712 1.00 31.59 106 LEU D O 1
ATOM 2858 N N . TRP D 3 107 ? -13.821 -26.088 3.814 1.00 29.46 107 TRP D N 1
ATOM 2859 C CA . TRP D 3 107 ? -15.055 -25.406 3.461 1.00 28.53 107 TRP D CA 1
ATOM 2860 C C . TRP D 3 107 ? -15.327 -24.260 4.412 1.00 28.72 107 TRP D C 1
ATOM 2861 O O . TRP D 3 107 ? -16.229 -24.345 5.236 1.00 29.21 107 TRP D O 1
ATOM 2872 N N . PRO D 3 108 ? -14.562 -23.168 4.289 1.00 29.45 108 PRO D N 1
ATOM 2873 C CA . PRO D 3 108 ? -14.639 -22.075 5.265 1.00 30.41 108 PRO D CA 1
ATOM 2874 C C . PRO D 3 108 ? -16.005 -21.386 5.263 1.00 30.48 108 PRO D C 1
ATOM 2875 O O . PRO D 3 108 ? -16.680 -21.333 4.221 1.00 30.13 108 PRO D O 1
ATOM 2879 N N . GLY D 3 109 ? -16.434 -20.930 6.437 1.00 30.43 109 GLY D N 1
ATOM 2880 C CA . GLY D 3 109 ? -17.679 -20.171 6.563 1.00 30.80 109 GLY D CA 1
ATOM 2881 C C . GLY D 3 109 ? -18.937 -21.019 6.493 1.00 30.81 109 GLY D C 1
ATOM 2882 O O . GLY D 3 109 ? -20.035 -20.519 6.677 1.00 31.05 109 GLY D O 1
ATOM 2883 N N . ILE D 3 110 ? -18.773 -22.291 6.158 1.00 31.30 110 ILE D N 1
ATOM 2884 C CA . ILE D 3 110 ? -19.819 -2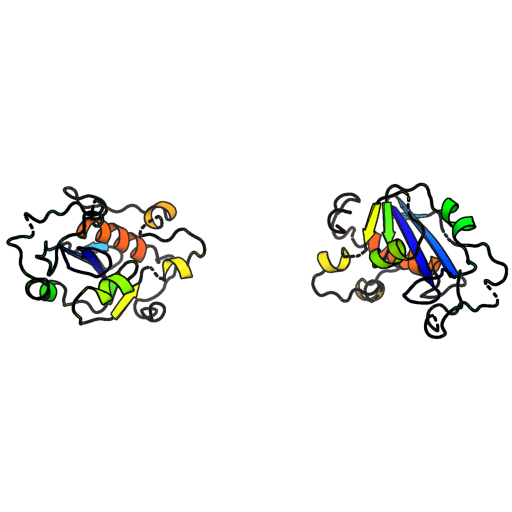3.306 6.333 1.00 32.04 110 ILE D CA 1
ATOM 2885 C C . ILE D 3 110 ? -20.100 -23.476 7.839 1.00 31.13 110 ILE D C 1
ATOM 2886 O O . ILE D 3 110 ? -19.188 -23.311 8.655 1.00 31.92 110 ILE D O 1
ATOM 2891 N N . LYS D 3 111 ? -21.359 -23.737 8.208 1.00 29.85 111 LYS D N 1
ATOM 2892 C CA . LYS D 3 111 ? -21.685 -24.268 9.555 1.00 28.30 111 LYS D CA 1
ATOM 2893 C C . LYS D 3 111 ? -21.036 -25.643 9.766 1.00 26.15 111 LYS D C 1
ATOM 2894 O O . LYS D 3 111 ? -21.082 -26.501 8.879 1.00 24.11 111 LYS D O 1
ATOM 2900 N N . TYR D 3 112 ? -20.369 -25.828 10.905 1.00 23.73 112 TYR D N 1
ATOM 2901 C CA . TYR D 3 112 ? -19.387 -26.916 11.011 1.00 22.06 112 TYR D CA 1
ATOM 2902 C C . TYR D 3 112 ? -19.595 -27.883 12.183 1.00 21.30 112 TYR D C 1
ATOM 2903 O O . TYR D 3 112 ? -18.659 -28.582 12.598 1.00 21.59 112 TYR D O 1
ATOM 2912 N N . SER D 3 113 ? -20.832 -27.992 12.660 1.00 20.27 113 SER D N 1
ATOM 2913 C CA . SER D 3 113 ? -21.192 -29.094 13.552 1.00 19.54 113 SER D CA 1
ATOM 2914 C C . SER D 3 113 ? -21.210 -30.406 12.784 1.00 19.09 113 SER D C 1
ATOM 2915 O O . SER D 3 113 ? -21.245 -30.417 11.558 1.00 19.41 113 SER D O 1
ATOM 2918 N N . ASN D 3 114 ? -21.171 -31.512 13.517 1.00 19.36 114 ASN D N 1
ATOM 2919 C CA . ASN D 3 114 ? -21.131 -32.833 12.914 1.00 19.49 114 ASN D CA 1
ATOM 2920 C C . ASN D 3 114 ? -22.251 -33.025 11.904 1.00 18.86 114 ASN D C 1
ATOM 2921 O O . ASN D 3 114 ? -22.011 -33.425 10.765 1.00 16.44 114 ASN D O 1
ATOM 2934 N N . ALA D 3 116 ? -24.469 -30.752 10.657 1.00 19.03 116 ALA D N 1
ATOM 2935 C CA . ALA D 3 116 ? -24.588 -29.744 9.592 1.00 19.62 116 ALA D CA 1
ATOM 2936 C C . ALA D 3 116 ? -23.741 -30.122 8.384 1.00 20.15 116 ALA D C 1
ATOM 2937 O O . ALA D 3 116 ? -24.214 -30.095 7.251 1.00 19.78 116 ALA D O 1
ATOM 2939 N N . LEU D 3 117 ? -22.513 -30.561 8.647 1.00 20.37 117 LEU D N 1
ATOM 2940 C CA . LEU D 3 117 ? -21.601 -30.975 7.595 1.00 20.50 117 LEU D CA 1
ATOM 2941 C C . LEU D 3 117 ? -22.143 -32.187 6.845 1.00 20.42 117 LEU D C 1
ATOM 2942 O O . LEU D 3 117 ? -22.096 -32.253 5.607 1.00 19.27 117 LEU D O 1
ATOM 2947 N N . TYR D 3 118 ? -22.629 -33.159 7.607 1.00 20.23 118 TYR D N 1
ATOM 2948 C CA . TYR D 3 118 ? -23.250 -34.346 7.044 1.00 19.70 118 TYR D CA 1
ATOM 2949 C C . TYR D 3 118 ? -24.393 -33.960 6.107 1.00 19.85 118 TYR D C 1
ATOM 2950 O O . TYR D 3 118 ? -24.561 -34.549 5.033 1.00 19.79 118 TYR D O 1
ATOM 2959 N N . LYS D 3 119 ? -25.210 -33.008 6.533 1.00 19.62 119 LYS D N 1
ATOM 2960 C CA . LYS D 3 119 ? -26.314 -32.558 5.698 1.00 21.90 119 LYS D CA 1
ATOM 2961 C C . LYS D 3 119 ? -25.844 -31.756 4.477 1.00 22.16 119 LYS D C 1
ATOM 2962 O O . LYS D 3 119 ? -26.152 -32.108 3.344 1.00 20.57 119 LYS D O 1
ATOM 2968 N N . THR D 3 120 ? -25.007 -30.749 4.712 1.00 22.96 120 THR D N 1
ATOM 2969 C CA . THR D 3 120 ? -24.507 -29.914 3.630 1.00 23.92 120 THR D CA 1
ATOM 2970 C C . THR D 3 120 ? -23.745 -30.696 2.567 1.00 23.93 120 THR D C 1
ATOM 2971 O O . THR D 3 120 ? -23.785 -30.338 1.395 1.00 25.27 120 THR D O 1
ATOM 2975 N N . ARG D 3 121 ? -23.083 -31.778 2.968 1.00 22.98 121 ARG D N 1
ATOM 2976 C CA . ARG D 3 121 ? -22.292 -32.570 2.032 1.00 22.73 121 ARG D CA 1
ATOM 2977 C C . ARG D 3 121 ? -23.137 -33.666 1.401 1.00 23.54 121 ARG D C 1
ATOM 2978 O O . ARG D 3 121 ? -22.630 -34.486 0.635 1.00 22.87 121 ARG D O 1
ATOM 2986 N N . LYS D 3 122 ? -24.415 -33.714 1.773 1.00 24.28 122 LYS D N 1
ATOM 2987 C CA . LYS D 3 122 ? -25.348 -34.666 1.186 1.00 25.43 122 LYS D CA 1
ATOM 2988 C C . LYS D 3 122 ? -24.844 -36.098 1.333 1.00 25.10 122 LYS D C 1
ATOM 2989 O O . LYS D 3 122 ? -24.799 -36.859 0.371 1.00 25.27 122 LYS D O 1
ATOM 2995 N N . LEU D 3 123 ? -24.444 -36.455 2.545 1.00 25.15 123 LEU D N 1
ATOM 2996 C CA . LEU D 3 123 ? -23.879 -37.778 2.793 1.00 25.04 123 LEU D CA 1
ATOM 2997 C C . LEU D 3 123 ? -24.967 -38.744 3.201 1.00 24.45 123 LEU D C 1
ATOM 2998 O O . LEU D 3 123 ? -26.022 -38.332 3.657 1.00 25.26 123 LEU D O 1
ATOM 3003 N N . ASN D 3 124 ? -24.710 -40.028 3.017 1.00 25.54 124 ASN D N 1
ATOM 3004 C CA . ASN D 3 124 ? -25.679 -41.079 3.328 1.00 27.60 124 ASN D CA 1
ATOM 3005 C C . ASN D 3 124 ? -24.915 -42.339 3.694 1.00 27.11 124 ASN D C 1
ATOM 3006 O O . ASN D 3 124 ? -24.268 -42.937 2.835 1.00 28.97 124 ASN D O 1
ATOM 3011 N N . VAL D 3 125 ? -24.926 -42.710 4.973 1.00 25.03 125 VAL D N 1
ATOM 3012 C CA . VAL D 3 125 ? -24.459 -44.036 5.349 1.00 23.39 125 VAL D CA 1
ATOM 3013 C C . VAL D 3 125 ? -25.507 -44.801 6.138 1.00 23.05 125 VAL D C 1
ATOM 3014 O O . VAL D 3 125 ? -26.395 -44.213 6.751 1.00 21.26 125 VAL D O 1
ATOM 3018 N N . GLN D 3 126 ? -25.406 -46.121 6.096 1.00 22.58 126 GLN D N 1
ATOM 3019 C CA . GLN D 3 126 ? -26.207 -46.965 6.951 1.00 23.82 126 GLN D CA 1
ATOM 3020 C C . GLN D 3 126 ? -25.901 -46.676 8.429 1.00 22.88 126 GLN D C 1
ATOM 3021 O O . GLN D 3 126 ? -24.769 -46.837 8.894 1.00 22.30 126 GLN D O 1
ATOM 3027 N N . THR D 3 127 ? -26.910 -46.206 9.144 1.00 21.40 127 THR D N 1
ATOM 3028 C CA . THR D 3 127 ? -26.760 -45.867 10.537 1.00 20.96 127 THR D CA 1
ATOM 3029 C C . THR D 3 127 ? -27.357 -46.971 11.388 1.00 20.47 127 THR D C 1
ATOM 3030 O O . THR D 3 127 ? -28.203 -47.722 10.917 1.00 20.79 127 THR D O 1
ATOM 3034 N N . PRO D 3 128 ? -26.946 -47.048 12.666 1.00 20.47 128 PRO D N 1
ATOM 3035 C CA . PRO D 3 128 ? -27.390 -48.133 13.528 1.00 20.29 128 PRO D CA 1
ATOM 3036 C C . PRO D 3 128 ? -28.724 -47.814 14.203 1.00 20.93 128 PRO D C 1
ATOM 3037 O O . PRO D 3 128 ? -28.819 -46.838 14.938 1.00 20.85 128 PRO D O 1
ATOM 3041 N N . PRO D 3 129 ? -29.751 -48.642 13.945 1.00 21.39 129 PRO D N 1
ATOM 3042 C CA . PRO D 3 129 ? -31.050 -48.566 14.627 1.00 22.26 129 PRO D CA 1
ATOM 3043 C C . PRO D 3 129 ? -30.955 -48.864 16.132 1.00 23.17 129 PRO D C 1
ATOM 3044 O O . PRO D 3 129 ? -29.904 -49.303 16.618 1.00 24.44 129 PRO D O 1
ATOM 3048 N N . GLY D 3 130 ? -32.012 -48.549 16.875 1.00 23.28 130 GLY D N 1
ATOM 3049 C CA . GLY D 3 130 ? -31.963 -48.598 18.344 1.00 23.30 130 GLY D CA 1
ATOM 3050 C C . GLY D 3 130 ? -31.360 -47.358 19.007 1.00 23.96 130 GLY D C 1
ATOM 3051 O O . GLY D 3 130 ? -31.424 -47.200 20.231 1.00 24.06 130 GLY D O 1
ATOM 3052 N N . LEU D 3 131 ? -30.737 -46.492 18.212 1.00 23.29 131 LEU D N 1
ATOM 3053 C CA . LEU D 3 131 ? -30.088 -45.299 18.753 1.00 23.34 131 LEU D CA 1
ATOM 3054 C C . LEU D 3 131 ? -30.647 -44.047 18.082 1.00 23.64 131 LEU D C 1
ATOM 3055 O O . LEU D 3 131 ? -31.568 -44.123 17.274 1.00 25.90 131 LEU D O 1
ATOM 3060 N N . HIS D 3 132 ? -30.107 -42.895 18.445 1.00 22.51 132 HIS D N 1
ATOM 3061 C CA . HIS D 3 132 ? -30.511 -41.641 17.845 1.00 21.65 132 HIS D CA 1
ATOM 3062 C C . HIS D 3 132 ? -29.289 -40.746 17.804 1.00 21.76 132 HIS D C 1
ATOM 3063 O O . HIS D 3 132 ? -28.221 -41.135 18.300 1.00 21.85 132 HIS D O 1
ATOM 3070 N N . HIS D 3 133 ? -29.418 -39.591 17.153 1.00 21.58 133 HIS D N 1
ATOM 3071 C CA . HIS D 3 133 ? -28.350 -38.585 17.122 1.00 22.03 133 HIS D CA 1
ATOM 3072 C C . HIS D 3 133 ? -27.995 -38.231 18.566 1.00 22.21 133 HIS D C 1
ATOM 3073 O O . HIS D 3 133 ? -28.886 -38.142 19.428 1.00 24.20 133 HIS D O 1
ATOM 3080 N N . HIS D 3 134 ? -26.701 -38.183 18.863 1.00 21.66 134 HIS D N 1
ATOM 3081 C CA . HIS D 3 134 ? -26.215 -37.884 20.228 1.00 20.36 134 HIS D CA 1
ATOM 3082 C C . HIS D 3 134 ? -26.104 -39.108 21.127 1.00 19.08 134 HIS D C 1
ATOM 3083 O O . HIS D 3 134 ? -25.841 -38.985 22.327 1.00 19.63 134 HIS D O 1
ATOM 3090 N N . ARG D 3 135 ? -26.315 -40.289 20.566 1.00 16.05 135 ARG D N 1
ATOM 3091 C CA . ARG D 3 135 ? -25.738 -41.476 21.150 1.00 14.06 135 ARG D CA 1
ATOM 3092 C C . ARG D 3 135 ? -24.399 -41.747 20.468 1.00 13.01 135 ARG D C 1
ATOM 3093 O O . ARG D 3 135 ? -24.231 -41.450 19.290 1.00 13.39 135 ARG D O 1
ATOM 3101 N N . ALA D 3 136 ? -23.439 -42.289 21.213 1.00 12.45 136 ALA D N 1
ATOM 3102 C CA . ALA D 3 136 ? -22.050 -42.234 20.784 1.00 11.51 136 ALA D CA 1
ATOM 3103 C C . ALA D 3 136 ? -21.822 -42.984 19.476 1.00 12.01 136 ALA D C 1
ATOM 3104 O O . ALA D 3 136 ? -21.159 -42.474 18.568 1.00 12.17 136 ALA D O 1
ATOM 3106 N N . LEU D 3 137 ? -22.388 -44.183 19.370 1.00 11.39 137 LEU D N 1
ATOM 3107 C CA . LEU D 3 137 ? -22.145 -45.040 18.213 1.00 12.50 137 LEU D CA 1
ATOM 3108 C C . LEU D 3 137 ? -22.794 -44.462 16.959 1.00 13.23 137 LEU D C 1
ATOM 3109 O O . LEU D 3 137 ? -22.211 -44.492 15.870 1.00 13.39 137 LEU D O 1
ATOM 3114 N N . TYR D 3 138 ? -23.991 -43.913 17.122 1.00 13.96 138 TYR D N 1
ATOM 3115 C CA . TYR D 3 138 ? -24.659 -43.216 16.042 1.00 13.99 138 TYR D CA 1
ATOM 3116 C C . TYR D 3 138 ? -23.790 -42.098 15.466 1.00 14.38 138 TYR D C 1
ATOM 3117 O O . TYR D 3 138 ? -23.641 -41.972 14.245 1.00 13.73 138 TYR D O 1
ATOM 3126 N N . ASP D 3 139 ? -23.277 -41.239 16.336 1.00 14.99 139 ASP D N 1
ATOM 3127 C CA . ASP D 3 139 ? -22.538 -40.080 15.862 1.00 16.22 139 ASP D CA 1
ATOM 3128 C C . ASP D 3 139 ? -21.205 -40.486 15.228 1.00 15.85 139 ASP D C 1
ATOM 3129 O O . ASP D 3 139 ? -20.714 -39.798 14.329 1.00 14.20 139 ASP D O 1
ATOM 3134 N N . CYS D 3 140 ? -20.690 -41.659 15.627 1.00 15.03 140 CYS D N 1
ATOM 3135 C CA . CYS D 3 140 ? -19.509 -42.265 14.991 1.00 15.27 140 CYS D CA 1
ATOM 3136 C C . CYS D 3 140 ? -19.720 -42.541 13.517 1.00 15.14 140 CYS D C 1
ATOM 3137 O O . CYS D 3 140 ? -18.818 -42.320 12.709 1.00 16.04 140 CYS D O 1
ATOM 3140 N N . TYR D 3 141 ? -20.884 -43.081 13.162 1.00 14.19 141 TYR D N 1
ATOM 3141 C CA . TYR D 3 141 ? -21.181 -43.321 11.751 1.00 14.12 141 TYR D CA 1
ATOM 3142 C C . TYR D 3 141 ? -21.248 -42.018 10.982 1.00 14.04 141 TYR D C 1
ATOM 3143 O O . TYR D 3 141 ? -20.706 -41.913 9.887 1.00 15.09 141 TYR D O 1
ATOM 3152 N N . ILE D 3 142 ? -21.842 -41.005 11.598 1.00 13.26 142 ILE D N 1
ATOM 3153 C CA . ILE D 3 142 ? -21.970 -39.704 10.966 1.00 14.07 142 ILE D CA 1
ATOM 3154 C C . ILE D 3 142 ? -20.578 -39.104 10.707 1.00 14.35 142 ILE D C 1
ATOM 3155 O O . ILE D 3 142 ? -20.307 -38.569 9.629 1.00 13.71 142 ILE D O 1
ATOM 3160 N N . THR D 3 143 ? -19.704 -39.197 11.704 1.00 14.14 143 THR D N 1
ATOM 3161 C CA . THR D 3 143 ? -18.356 -38.649 11.596 1.00 14.09 143 THR D CA 1
ATOM 3162 C C . THR D 3 143 ? -17.477 -39.453 10.639 1.00 14.26 143 THR D C 1
ATOM 3163 O O . THR D 3 143 ? -16.679 -38.896 9.905 1.00 14.01 143 THR D O 1
ATOM 3167 N N . ALA D 3 144 ? -17.661 -40.763 10.620 1.00 15.87 144 ALA D N 1
ATOM 3168 C CA . ALA D 3 144 ? -16.898 -41.608 9.713 1.00 16.48 144 ALA D CA 1
ATOM 3169 C C . ALA D 3 144 ? -17.245 -41.259 8.270 1.00 17.11 144 ALA D C 1
ATOM 3170 O O . ALA D 3 144 ? -16.365 -41.178 7.401 1.00 18.29 144 ALA D O 1
ATOM 3172 N N . ALA D 3 145 ? -18.528 -41.031 8.023 1.00 16.57 145 ALA D N 1
ATOM 3173 C CA . ALA D 3 145 ? -18.986 -40.617 6.708 1.00 17.07 145 ALA D CA 1
ATOM 3174 C C . ALA D 3 145 ? -18.307 -39.310 6.285 1.00 16.54 145 ALA D C 1
ATOM 3175 O O . ALA D 3 145 ? -17.744 -39.212 5.205 1.00 17.26 145 ALA D O 1
ATOM 3177 N N . LEU D 3 146 ? -18.351 -38.323 7.163 1.00 16.20 146 LEU D N 1
ATOM 3178 C CA . LEU D 3 146 ? -17.662 -37.061 6.958 1.00 16.53 146 LEU D CA 1
ATOM 3179 C C . LEU D 3 146 ? -16.158 -37.241 6.684 1.00 17.36 146 LEU D C 1
ATOM 3180 O O . LEU D 3 146 ? -15.624 -36.676 5.729 1.00 17.62 146 LEU D O 1
ATOM 3185 N N . LEU D 3 147 ? -15.478 -38.035 7.506 1.00 16.80 147 LEU D N 1
ATOM 3186 C CA . LEU D 3 147 ? -14.071 -38.291 7.263 1.00 16.99 147 LEU D CA 1
ATOM 3187 C C . LEU D 3 147 ? -13.822 -38.825 5.839 1.00 17.92 147 LEU D C 1
ATOM 3188 O O . LEU D 3 147 ? -12.999 -38.287 5.113 1.00 18.71 147 LEU D O 1
ATOM 3193 N N . ILE D 3 148 ? -14.537 -39.883 5.462 1.00 19.61 148 ILE D N 1
ATOM 3194 C CA . ILE D 3 148 ? -14.408 -40.495 4.135 1.00 19.89 148 ILE D CA 1
ATOM 3195 C C . ILE D 3 148 ? -14.582 -39.444 3.034 1.00 20.92 148 ILE D C 1
ATOM 3196 O O . ILE D 3 148 ? -13.811 -39.398 2.071 1.00 21.09 148 ILE D O 1
ATOM 3201 N N . ASP D 3 149 ? -15.546 -38.553 3.231 1.00 21.98 149 ASP D N 1
ATOM 3202 C CA . ASP D 3 149 ? -15.833 -37.506 2.273 1.00 22.90 149 ASP D CA 1
ATOM 3203 C C . ASP D 3 149 ? -14.734 -36.439 2.245 1.00 23.50 149 ASP D C 1
ATOM 3204 O O . ASP D 3 149 ? -14.402 -35.900 1.188 1.00 22.44 149 ASP D O 1
ATOM 3209 N N . ILE D 3 150 ? -14.239 -36.072 3.421 1.00 23.63 150 ILE D N 1
ATOM 3210 C CA . ILE D 3 150 ? -13.059 -35.222 3.507 1.00 23.76 150 ILE D CA 1
ATOM 3211 C C . ILE D 3 150 ? -11.842 -35.831 2.784 1.00 24.48 150 ILE D C 1
ATOM 3212 O O . ILE D 3 150 ? -11.088 -35.113 2.138 1.00 23.59 150 ILE D O 1
ATOM 3225 N N . ASN D 3 152 ? -11.771 -38.094 0.216 1.00 29.78 152 ASN D N 1
ATOM 3226 C CA . ASN D 3 152 ? -11.946 -38.138 -1.235 1.00 31.46 152 ASN D CA 1
ATOM 3227 C C . ASN D 3 152 ? -11.827 -36.767 -1.886 1.00 30.55 152 ASN D C 1
ATOM 3228 O O . ASN D 3 152 ? -11.150 -36.605 -2.897 1.00 31.27 152 ASN D O 1
ATOM 3233 N N . THR D 3 153 ? -12.516 -35.792 -1.309 1.00 30.14 153 THR D N 1
ATOM 3234 C CA . THR D 3 153 ? -12.390 -34.397 -1.694 1.00 29.79 153 THR D CA 1
ATOM 3235 C C . THR D 3 153 ? -10.937 -33.937 -1.700 1.00 29.58 153 THR D C 1
ATOM 3236 O O . THR D 3 153 ? -10.444 -33.400 -2.694 1.00 30.41 153 THR D O 1
ATOM 3240 N N . SER D 3 154 ? -10.261 -34.144 -0.581 1.00 28.34 154 SER D N 1
ATOM 3241 C CA . SER D 3 154 ? -9.012 -33.468 -0.309 1.00 28.34 154 SER D CA 1
ATOM 3242 C C . SER D 3 154 ? -7.845 -34.244 -0.901 1.00 28.10 154 SER D C 1
ATOM 3243 O O . SER D 3 154 ? -6.832 -33.659 -1.301 1.00 28.90 154 SER D O 1
ATOM 3246 N N . GLY D 3 155 ? -7.958 -35.564 -0.869 1.00 26.73 155 GLY D N 1
ATOM 3247 C CA . GLY D 3 155 ? -6.826 -36.434 -1.123 1.00 25.68 155 GLY D CA 1
ATOM 3248 C C . GLY D 3 155 ? -5.785 -36.468 -0.018 1.00 25.69 155 GLY D C 1
ATOM 3249 O O . GLY D 3 155 ? -4.713 -37.042 -0.203 1.00 26.68 155 GLY D O 1
ATOM 3250 N N . TRP D 3 156 ? -6.092 -35.885 1.143 1.00 25.56 156 TRP D N 1
ATOM 3251 C CA . TRP D 3 156 ? -5.116 -35.848 2.248 1.00 24.97 156 TRP D CA 1
ATOM 3252 C C . TRP D 3 156 ? -4.864 -37.225 2.821 1.00 24.31 156 TRP D C 1
ATOM 3253 O O . TRP D 3 156 ? -5.793 -38.025 2.976 1.00 24.15 156 TRP D O 1
ATOM 3264 N N . THR D 3 157 ? -3.610 -37.496 3.166 1.00 24.64 157 THR D N 1
ATOM 3265 C CA . THR D 3 157 ? -3.275 -38.715 3.903 1.00 24.26 157 THR D CA 1
ATOM 3266 C C . THR D 3 157 ? -3.512 -38.540 5.401 1.00 24.04 157 THR D C 1
ATOM 3267 O O . THR D 3 157 ? -3.629 -37.415 5.906 1.00 24.09 157 THR D O 1
ATOM 3271 N N . ALA D 3 158 ? -3.565 -39.666 6.101 1.00 23.33 158 ALA D N 1
ATOM 3272 C CA . ALA D 3 158 ? -3.663 -39.695 7.546 1.00 22.88 158 ALA D CA 1
ATOM 3273 C C . ALA D 3 158 ? -2.641 -38.765 8.199 1.00 22.86 158 ALA D C 1
ATOM 3274 O O . ALA D 3 158 ? -3.004 -37.895 9.009 1.00 23.54 158 ALA D O 1
ATOM 3276 N N . GLU D 3 159 ? -1.372 -38.925 7.827 1.00 22.42 159 GLU D N 1
ATOM 3277 C CA . GLU D 3 159 ? -0.293 -38.082 8.356 1.00 22.97 159 GLU D CA 1
ATOM 3278 C C . GLU D 3 159 ? -0.572 -36.583 8.152 1.00 22.31 159 GLU D C 1
ATOM 3279 O O . GLU D 3 159 ? -0.400 -35.766 9.078 1.00 20.14 159 GLU D O 1
ATOM 3285 N N . GLN D 3 160 ? -0.986 -36.222 6.939 1.00 21.65 160 GLN D N 1
ATOM 3286 C CA . GLN D 3 160 ? -1.315 -34.830 6.637 1.00 22.93 160 GLN D CA 1
ATOM 3287 C C . GLN D 3 160 ? -2.489 -34.340 7.480 1.00 22.15 160 GLN D C 1
ATOM 3288 O O . GLN D 3 160 ? -2.445 -33.249 8.048 1.00 23.50 160 GLN D O 1
ATOM 3302 N N . ALA D 3 162 ? -3.366 -35.455 10.421 1.00 18.80 162 ALA D N 1
ATOM 3303 C CA . ALA D 3 162 ? -2.824 -35.264 11.770 1.00 20.82 162 ALA D CA 1
ATOM 3304 C C . ALA D 3 162 ? -1.965 -33.992 11.903 1.00 21.60 162 ALA D C 1
ATOM 3305 O O . ALA D 3 162 ? -1.971 -33.340 12.952 1.00 21.84 162 ALA D O 1
ATOM 3307 N N . ASP D 3 163 ? -1.262 -33.622 10.833 1.00 22.41 163 ASP D N 1
ATOM 3308 C CA . ASP D 3 163 ? -0.438 -32.395 10.841 1.00 23.98 163 ASP D CA 1
ATOM 3309 C C . ASP D 3 163 ? -1.302 -31.132 10.913 1.00 24.48 163 ASP D C 1
ATOM 3310 O O . ASP D 3 163 ? -0.995 -30.201 11.666 1.00 24.04 163 ASP D O 1
ATOM 3315 N N . ILE D 3 164 ? -2.343 -31.087 10.081 1.00 24.45 164 ILE D N 1
ATOM 3316 C CA . ILE D 3 164 ? -3.333 -30.007 10.120 1.00 25.08 164 ILE D CA 1
ATOM 3317 C C . ILE D 3 164 ? -3.984 -29.889 11.500 1.00 25.11 164 ILE D C 1
ATOM 3318 O O . ILE D 3 164 ? -4.295 -28.788 11.953 1.00 25.64 164 ILE D O 1
ATOM 3323 N N . THR D 3 165 ? -4.225 -31.027 12.144 1.00 24.68 165 THR D N 1
ATOM 3324 C CA . THR D 3 165 ? -4.919 -31.045 13.433 1.00 24.90 165 THR D CA 1
ATOM 3325 C C . THR D 3 165 ? -4.073 -30.477 14.583 1.00 26.55 165 THR D C 1
ATOM 3326 O O . THR D 3 165 ? -4.609 -29.818 15.479 1.00 26.27 165 THR D O 1
ATOM 3330 N N . GLY D 3 166 ? -2.771 -30.774 14.582 1.00 28.65 166 GLY D N 1
ATOM 3331 C CA . GLY D 3 166 ? -1.815 -30.056 15.449 1.00 30.71 166 GLY D CA 1
ATOM 3332 C C . GLY D 3 166 ? -0.789 -30.929 16.164 1.00 32.38 166 GLY D C 1
ATOM 3333 O O . GLY D 3 166 ? 0.007 -31.646 15.531 1.00 33.18 166 GLY D O 1
#

Sequence (314 aa):
LRIIDTETCGLQGGIVEIASVDVIDGKIVNPSHLVRPDRPISPQAAIHRITEAVADKPWIEDVIPHYYGSEWYVAHNASFDRRVLPEPGEWICTKLARRLWPGIKYSNALYKTRKLNVQTPPGLHHHRALYDCYITAALLIDINTSGWTAEQADITGLRIIDTETCGLQGGIVEIASVDVIDGKIVNPSHLVRPDRPISPQAAIHRITEAVADKPWIEDVIPHYYGSEWYVAHNASFDRRVLPEPGEWICTKLARRLWPGIKYSNALYKTRKLNVQTPPGLHHHRALYDCYITAALLIDINTSGWTAEQADITG

InterPro domains:
  IPR012337 Ribonuclease H-like superfamily [SSF53098] (4-183)
  IPR013520 Ribonuclease H-like domain [PF00929] (4-147)
  IPR013520 Ribonuclease H-like domain [SM00479] (1-156)
  IPR036397 Ribonuclease H superfamily [G3DSA:3.30.420.10] (2-174)
  IPR046768 Exodeoxyribonuclease X-like, C-terminal [PF20600] (174-203)

Solvent-accessible surface area: 16898 Å² total

Nearest PDB structures (foldseek):
  4fzz-assembly1_B  TM=9.966E-01  e=1.373E-28  Escherichia coli K-12
  8h2f-assembly1_A  TM=7.931E-01  e=6.043E-07  Streptococcus thermophilus DGCC 7710
  4gmj-assembly3_F  TM=6.920E-01  e=1.634E-02  Homo sapiens
  1zen-assembly1_A-2  TM=1.411E-01  e=2.158E+00  Escherichia coli
  4fzz-assembly1_B  TM=9.978E-01  e=1.067E-29  Escherichia coli K-12

Radius of gyration: 37.07 Å; Cα contacts (8 Å, |Δi|>4): 566; chains: 2; bounding box: 36×95×70 Å

CATH classification: 3.30.420.10